Protein AF-A0A2N6NK39-F1 (afdb_monomer)

Mean predicted aligned error: 12.54 Å

pLDDT: mean 71.02, std 13.32, range [35.53, 91.69]

Solvent-accessible surface area (backbone atoms only — not comparable to full-atom values): 13227 Å² total; per-residue (Å²): 130,87,67,54,46,82,90,84,47,70,51,76,47,80,44,77,43,82,45,78,49,59,73,64,85,92,60,60,78,92,74,39,58,67,44,43,50,75,48,71,48,69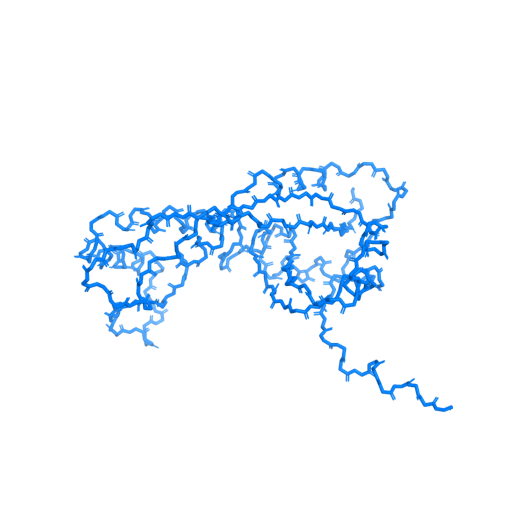,46,81,47,59,66,67,55,47,66,67,47,85,65,48,87,45,76,36,84,46,71,42,70,49,80,47,86,32,34,73,70,52,48,62,58,45,46,81,62,33,39,67,66,58,98,80,75,66,90,51,66,69,58,53,52,49,51,54,51,61,67,70,55,63,63,66,61,51,63,52,12,38,57,44,72,53,87,82,62,97,58,87,79,77,83,64,100,78,61,93,78,71,54,71,67,60,54,50,55,53,50,32,55,52,36,33,72,75,40,78,61,44,31,60,55,38,51,52,25,32,52,51,15,50,78,36,13,51,34,101,62,30,47,19,56,66,36,71,72,44,75,49,78,44,30,46,46,58,52,52,47,55,60,65,74,43,70,47,70,68,76,92,64,81,77,89,64,79,86,71,73,82,71,132

Structure (mmCIF, N/CA/C/O backbone):
data_AF-A0A2N6NK39-F1
#
_entry.id   AF-A0A2N6NK39-F1
#
loop_
_atom_site.group_PDB
_atom_site.id
_atom_site.type_symbol
_atom_site.label_atom_id
_atom_site.label_alt_id
_atom_site.label_comp_id
_atom_site.label_asym_id
_atom_site.label_entity_id
_atom_site.label_seq_id
_atom_site.pdbx_PDB_ins_code
_atom_site.Cartn_x
_atom_site.Cartn_y
_atom_site.Cartn_z
_atom_site.occupancy
_atom_site.B_iso_or_equiv
_atom_site.auth_seq_id
_atom_site.auth_comp_id
_atom_site.auth_asym_id
_atom_site.auth_atom_id
_atom_site.pdbx_PDB_model_num
ATOM 1 N N . MET A 1 1 ? 25.218 7.812 -11.202 1.00 42.62 1 MET A N 1
ATOM 2 C CA . MET A 1 1 ? 24.100 6.864 -11.064 1.00 42.62 1 MET A CA 1
ATOM 3 C C . MET A 1 1 ? 23.047 7.335 -12.030 1.00 42.62 1 MET A C 1
ATOM 5 O O . MET A 1 1 ? 22.623 8.480 -11.912 1.00 42.62 1 MET A O 1
ATOM 9 N N . GLU A 1 2 ? 22.791 6.542 -13.064 1.00 48.41 2 GLU A N 1
ATOM 10 C CA . GLU A 1 2 ? 21.778 6.862 -14.067 1.00 48.41 2 GLU A CA 1
ATOM 11 C C . GLU A 1 2 ? 20.410 6.926 -13.382 1.00 48.41 2 GLU A C 1
ATOM 13 O O . GLU A 1 2 ? 20.104 6.137 -12.491 1.00 48.41 2 GLU A O 1
ATOM 18 N N . ALA A 1 3 ? 19.658 7.976 -13.698 1.00 60.34 3 ALA A N 1
ATOM 19 C CA . ALA A 1 3 ? 18.377 8.262 -13.080 1.00 60.34 3 ALA A CA 1
ATOM 20 C C . ALA A 1 3 ? 17.314 7.363 -13.714 1.00 60.34 3 ALA A C 1
ATOM 22 O O . ALA A 1 3 ? 16.829 7.655 -14.805 1.00 60.34 3 ALA A O 1
ATOM 23 N N . GLY A 1 4 ? 16.940 6.290 -13.026 1.00 73.88 4 GLY A N 1
ATOM 24 C CA . GLY A 1 4 ? 15.899 5.395 -13.506 1.00 73.88 4 GLY A CA 1
ATOM 25 C C . GLY A 1 4 ? 15.047 4.785 -12.404 1.00 73.88 4 GLY A C 1
ATOM 26 O O . GLY A 1 4 ? 15.242 5.051 -11.217 1.00 73.88 4 GLY A O 1
ATOM 27 N N . TYR A 1 5 ? 14.053 3.999 -12.812 1.00 78.69 5 TYR A N 1
ATOM 28 C CA . TYR A 1 5 ? 13.130 3.319 -11.907 1.00 78.69 5 TYR A CA 1
ATOM 29 C C . TYR A 1 5 ? 13.078 1.812 -12.157 1.00 78.69 5 TYR A C 1
ATOM 31 O O . TYR A 1 5 ? 13.342 1.319 -13.255 1.00 78.69 5 TYR A O 1
ATOM 39 N N . HIS A 1 6 ? 12.676 1.086 -11.116 1.00 81.94 6 HIS A N 1
ATOM 40 C CA . HIS A 1 6 ? 12.366 -0.337 -11.171 1.00 81.94 6 HIS A CA 1
ATOM 41 C C . HIS A 1 6 ? 10.884 -0.556 -10.877 1.00 81.94 6 HIS A C 1
ATOM 43 O O . HIS A 1 6 ? 10.315 0.077 -9.987 1.00 81.94 6 HIS A O 1
ATOM 49 N N . SER A 1 7 ? 10.276 -1.495 -11.594 1.00 82.88 7 SER A N 1
ATOM 50 C CA . SER A 1 7 ? 8.952 -2.018 -11.268 1.00 82.88 7 SER A CA 1
ATOM 51 C C . SER A 1 7 ? 9.116 -3.287 -10.440 1.00 82.88 7 SER A C 1
ATOM 53 O O . SER A 1 7 ? 9.793 -4.223 -10.862 1.00 82.88 7 SER A O 1
ATOM 55 N N . ASN A 1 8 ? 8.499 -3.319 -9.262 1.00 85.94 8 ASN A N 1
ATOM 56 C CA . ASN A 1 8 ? 8.478 -4.495 -8.401 1.00 85.94 8 ASN A CA 1
ATOM 57 C C . ASN A 1 8 ? 7.035 -4.963 -8.245 1.00 85.94 8 ASN A C 1
ATOM 59 O O . ASN A 1 8 ? 6.142 -4.149 -8.006 1.00 85.94 8 ASN A O 1
ATOM 63 N N . PHE A 1 9 ? 6.821 -6.269 -8.363 1.00 87.81 9 PHE A N 1
ATOM 64 C CA . PHE A 1 9 ? 5.530 -6.890 -8.126 1.00 87.81 9 PHE A CA 1
ATOM 65 C C . PHE A 1 9 ? 5.601 -7.731 -6.863 1.00 87.81 9 PHE A C 1
ATOM 67 O O . PHE A 1 9 ? 6.598 -8.406 -6.604 1.00 87.81 9 PHE A O 1
ATOM 74 N N . PHE A 1 10 ? 4.531 -7.685 -6.079 1.00 88.94 10 PHE A N 1
ATOM 75 C CA . PHE A 1 10 ? 4.428 -8.432 -4.840 1.00 88.94 10 PHE A CA 1
ATOM 76 C C . PHE A 1 10 ? 3.103 -9.174 -4.814 1.00 88.94 10 PHE A C 1
ATOM 78 O O . PHE A 1 10 ? 2.055 -8.589 -5.098 1.00 88.94 10 PHE A O 1
ATOM 85 N N . LEU A 1 11 ? 3.154 -10.459 -4.478 1.00 89.75 11 LEU A N 1
ATOM 86 C CA . LEU A 1 11 ? 1.965 -11.239 -4.194 1.00 89.75 11 LEU A CA 1
ATOM 87 C C . LEU A 1 11 ? 1.701 -11.190 -2.695 1.00 89.75 11 LEU A C 1
ATOM 89 O O . LEU A 1 11 ? 2.578 -11.485 -1.885 1.00 89.75 11 LEU A O 1
ATOM 93 N N . VAL A 1 12 ? 0.469 -10.834 -2.348 1.00 88.38 12 VAL A N 1
ATOM 94 C CA . VAL A 1 12 ? -0.033 -10.877 -0.980 1.00 88.38 12 VAL A CA 1
ATOM 95 C C . VAL A 1 12 ? -0.971 -12.061 -0.842 1.00 88.38 12 VAL A C 1
ATOM 97 O O . VAL A 1 12 ? -1.947 -12.178 -1.585 1.00 88.38 12 VAL A O 1
ATOM 100 N N . THR A 1 13 ? -0.686 -12.918 0.132 1.00 88.75 13 THR A N 1
ATOM 101 C CA . THR A 1 13 ? -1.556 -14.032 0.505 1.00 88.75 13 THR A CA 1
ATOM 102 C C . THR A 1 13 ? -2.134 -13.768 1.882 1.00 88.75 13 THR A C 1
ATOM 104 O O . THR A 1 13 ? -1.388 -13.646 2.851 1.00 88.75 13 THR A O 1
ATOM 107 N N . PHE A 1 14 ? -3.461 -13.689 1.959 1.00 86.62 14 PHE A N 1
ATOM 108 C CA . PHE A 1 14 ? -4.185 -13.567 3.219 1.00 86.62 14 PHE A CA 1
ATOM 109 C C . PHE A 1 14 ? -4.398 -14.941 3.845 1.00 86.62 14 PHE A C 1
ATOM 111 O O . PHE A 1 14 ? -4.859 -15.876 3.189 1.00 86.62 14 PHE A O 1
ATOM 118 N N . HIS A 1 15 ? -4.127 -15.022 5.138 1.00 87.50 15 HIS A N 1
ATOM 119 C CA . HIS A 1 15 ? -4.402 -16.161 5.993 1.00 87.50 15 HIS A CA 1
ATOM 120 C C . HIS A 1 15 ? -5.518 -15.767 6.952 1.00 87.50 15 HIS A C 1
ATOM 122 O O . HIS A 1 15 ? -5.479 -14.707 7.577 1.00 87.50 15 HIS A O 1
ATOM 128 N N . LEU A 1 16 ? -6.537 -16.615 7.040 1.00 87.88 16 LEU A N 1
ATOM 129 C CA . LEU A 1 16 ? -7.691 -16.394 7.901 1.00 87.88 16 LEU A CA 1
ATOM 130 C C . LEU A 1 16 ? -7.738 -17.514 8.927 1.00 87.88 16 LEU A C 1
ATOM 132 O O . LEU A 1 16 ? -7.991 -18.669 8.583 1.00 87.88 16 LEU A O 1
ATOM 136 N N . GLU A 1 17 ? -7.520 -17.167 10.186 1.00 88.25 17 GLU A N 1
ATOM 137 C CA . GLU A 1 17 ? -7.666 -18.088 11.304 1.00 88.25 17 GLU A CA 1
ATOM 138 C C . GLU A 1 17 ? -8.970 -17.784 12.032 1.00 88.25 17 GLU A C 1
ATOM 140 O O . GLU A 1 17 ? -9.228 -16.641 12.396 1.00 88.25 17 GLU A O 1
ATOM 145 N N . SER A 1 18 ? -9.827 -18.788 12.222 1.00 88.81 18 SER A N 1
ATOM 146 C CA . SER A 1 18 ? -11.084 -18.580 12.948 1.00 88.81 18 SER A CA 1
ATOM 147 C C . SER A 1 18 ? -10.803 -18.308 14.421 1.00 88.81 18 SER A C 1
ATOM 149 O O . SER A 1 18 ? -10.029 -19.027 15.046 1.00 88.81 18 SER A O 1
ATOM 151 N N . THR A 1 19 ? -11.465 -17.303 14.982 1.00 83.56 19 THR A N 1
ATOM 152 C CA . THR A 1 19 ? -11.353 -16.940 16.395 1.00 83.56 19 THR A CA 1
ATOM 153 C C . THR A 1 19 ? -12.722 -16.910 17.056 1.00 83.56 19 THR A C 1
ATOM 155 O O . THR A 1 19 ? -13.746 -16.667 16.414 1.00 83.56 19 THR A O 1
ATOM 158 N N . ASP A 1 20 ? -12.736 -17.086 18.376 1.00 79.69 20 ASP A N 1
ATOM 159 C CA . ASP A 1 20 ? -13.943 -16.918 19.195 1.00 79.69 20 ASP A CA 1
ATOM 160 C C . ASP A 1 20 ? -14.259 -15.434 19.492 1.00 79.69 20 ASP A C 1
ATOM 162 O O . ASP A 1 20 ? -15.162 -15.119 20.274 1.00 79.69 20 ASP A O 1
ATOM 166 N N . ALA A 1 21 ? -13.531 -14.496 18.868 1.00 71.19 21 ALA A N 1
ATOM 167 C CA . ALA A 1 21 ? -13.746 -13.063 19.035 1.00 71.19 21 ALA A CA 1
ATOM 168 C C . ALA A 1 21 ? -15.168 -12.677 18.592 1.00 71.19 21 ALA A C 1
ATOM 170 O O . ALA A 1 21 ? -15.636 -13.078 17.531 1.00 71.19 21 ALA A O 1
ATOM 171 N N . GLY A 1 22 ? -15.898 -11.897 19.395 1.00 66.25 22 GLY A N 1
ATOM 172 C CA . GLY A 1 22 ? -17.274 -11.521 19.043 1.00 66.25 22 GLY A CA 1
ATOM 173 C C . GLY A 1 22 ? -18.301 -12.653 19.206 1.00 66.25 22 GLY A C 1
ATOM 174 O O . GLY A 1 22 ? -19.347 -12.658 18.549 1.00 66.25 22 GLY A O 1
ATOM 175 N N . ALA A 1 23 ? -18.040 -13.635 20.072 1.00 72.00 23 ALA A N 1
ATOM 176 C CA . ALA A 1 23 ? -19.073 -14.524 20.621 1.00 72.00 23 ALA A CA 1
ATOM 177 C C . ALA A 1 23 ? -19.903 -13.861 21.746 1.00 72.00 23 ALA A C 1
ATOM 179 O O . ALA A 1 23 ? -20.896 -14.422 22.207 1.00 72.00 23 ALA A O 1
ATOM 180 N N . GLU A 1 24 ? -19.508 -12.661 22.172 1.00 73.69 24 GLU A N 1
ATOM 181 C CA . GLU A 1 24 ? -20.095 -11.913 23.281 1.00 73.69 24 GLU A CA 1
ATOM 182 C C . GLU A 1 24 ? -21.568 -11.549 23.037 1.00 73.69 24 GLU A C 1
ATOM 184 O O . GLU A 1 24 ? -21.962 -11.014 21.994 1.00 73.69 24 GLU A O 1
ATOM 189 N N . SER A 1 25 ? -22.406 -11.817 24.038 1.00 75.31 25 SER A N 1
ATOM 190 C CA . SER A 1 25 ? -23.801 -11.384 24.058 1.00 75.31 25 SER A CA 1
ATOM 191 C C . SER A 1 25 ? -23.906 -9.899 24.412 1.00 75.31 25 SER A C 1
ATOM 193 O O . SER A 1 25 ? -23.227 -9.441 25.326 1.00 75.31 25 SER A O 1
ATOM 195 N N . GLY A 1 26 ? -24.809 -9.164 23.757 1.00 77.44 26 GLY A N 1
ATOM 196 C CA . GLY A 1 26 ? -25.102 -7.757 24.079 1.00 77.44 26 GLY A CA 1
ATOM 197 C C . GLY A 1 26 ? -24.574 -6.733 23.070 1.00 77.44 26 GLY A C 1
ATOM 198 O O . GLY A 1 26 ? -24.998 -5.583 23.112 1.00 77.44 26 GLY A O 1
ATOM 199 N N . VAL A 1 27 ? -23.734 -7.151 22.117 1.00 74.50 27 VAL A N 1
ATOM 200 C CA . VAL A 1 27 ? -23.280 -6.313 20.993 1.00 74.50 27 VAL A CA 1
ATOM 201 C C . VAL A 1 27 ? -24.038 -6.708 19.714 1.00 74.50 27 VAL A C 1
ATOM 203 O O . VAL A 1 27 ? -24.123 -7.913 19.420 1.00 74.50 27 VAL A O 1
ATOM 206 N N . PRO A 1 28 ? -24.604 -5.746 18.949 1.00 78.50 28 PRO A N 1
ATOM 207 C CA . PRO A 1 28 ? -25.219 -6.015 17.648 1.00 78.50 28 PRO A CA 1
ATOM 208 C C . PRO A 1 28 ? -24.266 -6.765 16.715 1.00 78.50 28 PRO A C 1
ATOM 210 O O . PRO A 1 28 ? -23.074 -6.478 16.700 1.00 78.50 28 PRO A O 1
ATOM 213 N N . GLU A 1 29 ? -24.776 -7.702 15.912 1.00 76.44 29 GLU A N 1
ATOM 214 C CA . GLU A 1 29 ? -23.928 -8.582 15.089 1.00 76.44 29 GLU A CA 1
ATOM 215 C C . GLU A 1 29 ? -22.970 -7.832 14.157 1.00 76.44 29 GLU A C 1
ATOM 217 O O . GLU A 1 29 ? -21.821 -8.234 14.025 1.00 76.44 29 GLU A O 1
ATOM 222 N N . HIS A 1 30 ? -23.403 -6.706 13.587 1.00 75.25 30 HIS A N 1
ATOM 223 C CA . HIS A 1 30 ? -22.590 -5.866 12.700 1.00 75.25 30 HIS A CA 1
ATOM 224 C C . HIS A 1 30 ? -21.496 -5.054 13.418 1.00 75.25 30 HIS A C 1
ATOM 226 O O . HIS A 1 30 ? -20.647 -4.469 12.756 1.00 75.25 30 HIS A O 1
ATOM 232 N N . CYS A 1 31 ? -21.527 -4.990 14.752 1.00 70.69 31 CYS A N 1
ATOM 233 C CA . CYS A 1 31 ? -20.510 -4.336 15.580 1.00 70.69 31 CYS A CA 1
ATOM 234 C C . CYS A 1 31 ? -19.528 -5.335 16.204 1.00 70.69 31 CYS A C 1
ATOM 236 O O . CYS A 1 31 ? -18.594 -4.921 16.888 1.00 70.69 31 CYS A O 1
ATOM 238 N N . ARG A 1 32 ? -19.752 -6.644 16.036 1.00 73.62 32 ARG A N 1
ATOM 239 C CA . ARG A 1 32 ? -18.846 -7.669 16.561 1.00 73.62 32 ARG A CA 1
ATOM 240 C C . ARG A 1 32 ? -17.567 -7.687 15.720 1.00 73.62 32 ARG A C 1
ATOM 242 O O . ARG A 1 32 ? -17.650 -7.481 14.508 1.00 73.62 32 ARG A O 1
ATOM 249 N N . PRO A 1 33 ? -16.396 -7.937 16.329 1.00 74.25 33 PRO A N 1
ATOM 250 C CA . PRO A 1 33 ? -15.162 -8.087 15.572 1.00 74.25 33 PRO A CA 1
ATOM 251 C C . PRO A 1 33 ? -15.289 -9.233 14.565 1.00 74.25 33 PRO A C 1
ATOM 253 O O . PRO A 1 33 ? -16.109 -10.145 14.725 1.00 74.25 33 PRO A O 1
ATOM 256 N N . LEU A 1 34 ? -14.446 -9.197 13.535 1.00 73.94 34 LEU A N 1
ATOM 257 C CA . LEU A 1 34 ? -14.275 -10.333 12.641 1.00 73.94 34 LEU A CA 1
ATOM 258 C C . LEU A 1 34 ? -13.926 -11.557 13.501 1.00 73.94 34 LEU A C 1
ATOM 260 O O . LEU A 1 34 ? -12.932 -11.550 14.223 1.00 73.94 34 LEU A O 1
ATOM 264 N N . ARG A 1 35 ? -14.723 -12.628 13.396 1.00 83.19 35 ARG A N 1
ATOM 265 C CA . ARG A 1 35 ? -14.443 -13.968 13.970 1.00 83.19 35 ARG A CA 1
ATOM 266 C C . ARG A 1 35 ? -13.264 -14.660 13.283 1.00 83.19 35 ARG A C 1
ATOM 268 O O . ARG A 1 35 ? -13.192 -15.882 13.193 1.00 83.19 35 ARG A O 1
ATOM 275 N N . GLN A 1 36 ? -12.406 -13.860 12.675 1.00 81.88 36 GLN A N 1
ATOM 276 C CA . GLN A 1 36 ? -11.269 -14.264 11.897 1.00 81.88 36 GLN A CA 1
ATOM 277 C C . GLN A 1 36 ? -10.136 -13.325 12.268 1.00 81.88 36 GLN A C 1
ATOM 279 O O . GLN A 1 36 ? -10.247 -12.109 12.111 1.00 81.88 36 GLN A O 1
ATOM 284 N N . GLN A 1 37 ? -9.054 -13.899 12.764 1.00 82.56 37 GLN A N 1
ATOM 285 C CA . GLN A 1 37 ? -7.775 -13.232 12.777 1.00 82.56 37 GLN A CA 1
ATOM 286 C C . GLN A 1 37 ? -7.237 -13.271 11.352 1.00 82.56 37 GLN A C 1
ATOM 288 O O . GLN A 1 37 ? -7.067 -14.339 10.760 1.00 82.56 37 GLN A O 1
ATOM 293 N N . VAL A 1 38 ? -7.024 -12.086 10.794 1.00 82.31 38 VAL A N 1
ATOM 294 C CA . VAL A 1 38 ? -6.408 -11.920 9.483 1.00 82.31 38 VAL A CA 1
ATOM 295 C C . VAL A 1 38 ? -4.912 -11.762 9.705 1.00 82.31 38 VAL A C 1
ATOM 297 O O . VAL A 1 38 ? -4.487 -10.955 10.527 1.00 82.31 38 VAL A O 1
ATOM 300 N N . SER A 1 39 ? -4.115 -12.539 8.989 1.00 84.75 39 SER A N 1
ATOM 301 C CA . SER A 1 39 ? -2.693 -12.271 8.802 1.00 84.75 39 SER A CA 1
ATOM 302 C C . SER A 1 39 ? -2.366 -12.397 7.324 1.00 84.75 39 SER A C 1
ATOM 304 O O . SER A 1 39 ? -3.196 -12.833 6.525 1.00 84.75 39 SER A O 1
ATOM 306 N N . TRP A 1 40 ? -1.179 -11.973 6.918 1.00 86.12 40 TRP A N 1
ATOM 307 C CA . TRP A 1 40 ? -0.799 -12.051 5.521 1.00 86.12 40 TRP A CA 1
ATOM 308 C C . TRP A 1 40 ? 0.698 -12.186 5.351 1.00 86.12 40 TRP A C 1
ATOM 310 O O . TRP A 1 40 ? 1.492 -11.761 6.186 1.00 86.12 40 TRP A O 1
ATOM 320 N N . THR A 1 41 ? 1.065 -12.818 4.248 1.00 89.12 41 THR A N 1
ATOM 321 C CA . THR A 1 41 ? 2.447 -12.955 3.807 1.00 89.12 41 THR A CA 1
ATOM 322 C C . THR A 1 41 ? 2.610 -12.245 2.482 1.00 89.12 41 THR A C 1
ATOM 324 O O . THR A 1 41 ? 1.699 -12.242 1.650 1.00 89.12 41 THR A O 1
ATOM 327 N N . MET A 1 42 ? 3.787 -11.670 2.282 1.00 89.56 42 MET A N 1
ATOM 328 C CA . MET A 1 42 ? 4.137 -10.972 1.061 1.00 89.56 42 MET A CA 1
ATOM 329 C C . MET A 1 42 ? 5.418 -11.559 0.490 1.00 89.56 42 MET A C 1
ATOM 331 O O . MET A 1 42 ? 6.393 -11.761 1.211 1.00 89.56 42 MET A O 1
ATOM 335 N N . GLU A 1 43 ? 5.424 -11.792 -0.813 1.00 91.69 43 GLU A N 1
ATOM 336 C CA . GLU A 1 43 ? 6.615 -12.198 -1.544 1.00 91.69 43 GLU A CA 1
ATOM 337 C C . GLU A 1 43 ? 6.763 -11.368 -2.810 1.00 91.69 43 GLU A C 1
ATOM 339 O O . GLU A 1 43 ? 5.778 -10.935 -3.411 1.00 91.69 43 GLU A O 1
ATOM 344 N N . ARG A 1 44 ? 8.010 -11.126 -3.216 1.00 91.56 44 ARG A N 1
ATOM 345 C CA . ARG A 1 44 ? 8.288 -10.501 -4.505 1.00 91.56 44 ARG A CA 1
ATOM 346 C C . ARG A 1 44 ? 8.108 -11.552 -5.593 1.00 91.56 44 ARG A C 1
ATOM 348 O O . ARG A 1 44 ? 8.745 -12.598 -5.538 1.00 91.56 44 ARG A O 1
ATOM 355 N N . VAL A 1 45 ? 7.292 -11.233 -6.587 1.00 90.06 45 VAL A N 1
ATOM 356 C CA . VAL A 1 45 ? 7.113 -12.043 -7.795 1.00 90.06 45 VAL A CA 1
ATOM 357 C C . VAL A 1 45 ? 7.688 -11.299 -8.990 1.00 90.06 45 VAL A C 1
ATOM 359 O O . VAL A 1 45 ? 7.765 -10.066 -8.999 1.00 90.06 45 VAL A O 1
ATOM 362 N N . ASP A 1 46 ? 8.120 -12.045 -9.995 1.00 84.56 46 ASP A N 1
ATOM 363 C CA . ASP A 1 46 ? 8.555 -11.465 -11.255 1.00 84.56 46 ASP A CA 1
ATOM 364 C C . ASP A 1 46 ? 7.395 -11.356 -12.256 1.00 84.56 46 ASP A C 1
ATOM 366 O O . ASP A 1 46 ? 6.248 -11.759 -12.022 1.00 84.56 46 ASP A O 1
ATOM 370 N N . GLN A 1 47 ? 7.701 -10.719 -13.378 1.00 79.62 47 GLN A N 1
ATOM 371 C CA . GLN A 1 47 ? 6.758 -10.531 -14.467 1.00 79.62 47 GLN A CA 1
ATOM 372 C C . GLN A 1 47 ? 6.335 -11.859 -15.101 1.00 79.62 47 GLN A C 1
ATOM 3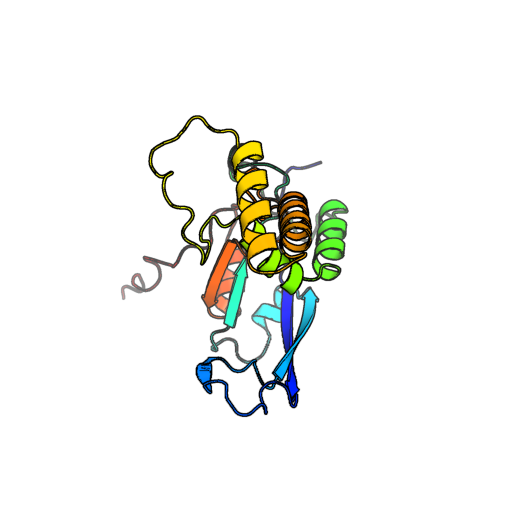74 O O . GLN A 1 47 ? 5.163 -12.015 -15.454 1.00 79.62 47 GLN A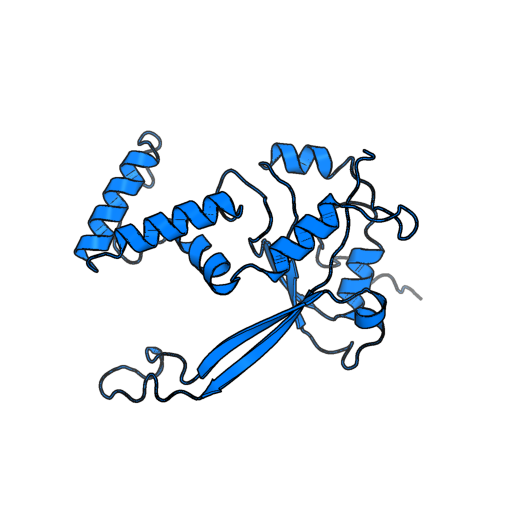 O 1
ATOM 379 N 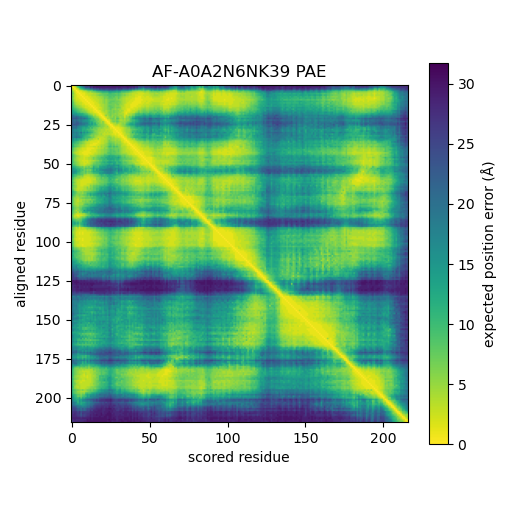N . ASP A 1 48 ? 7.267 -12.793 -15.269 1.00 82.94 48 ASP A N 1
ATOM 380 C CA . ASP A 1 48 ? 7.001 -14.068 -15.929 1.00 82.94 48 ASP A CA 1
ATOM 381 C C . ASP A 1 48 ? 6.001 -14.886 -15.117 1.00 82.94 48 ASP A C 1
ATOM 383 O O . ASP A 1 48 ? 5.051 -15.444 -15.673 1.00 82.94 48 ASP A O 1
ATOM 387 N N . TRP A 1 49 ? 6.127 -14.860 -13.793 1.00 85.69 49 TRP A N 1
ATOM 388 C CA . TRP A 1 49 ? 5.143 -15.406 -12.875 1.00 85.69 49 TRP A CA 1
ATOM 389 C C . TRP A 1 49 ? 3.774 -14.747 -13.074 1.00 85.69 49 TRP A C 1
ATOM 391 O O . TRP A 1 49 ? 2.781 -15.435 -13.308 1.00 85.69 49 TRP A O 1
ATOM 401 N N . LEU A 1 50 ? 3.702 -13.409 -13.092 1.00 80.75 50 LEU A N 1
ATOM 402 C CA . LEU A 1 50 ? 2.433 -12.699 -13.293 1.00 80.75 50 LEU A CA 1
ATOM 403 C C . LEU A 1 50 ? 1.744 -13.028 -14.618 1.00 80.75 50 LEU A C 1
ATOM 405 O O . LEU A 1 50 ? 0.518 -12.959 -14.668 1.00 80.75 50 LEU A O 1
ATOM 409 N N . LEU A 1 51 ? 2.492 -13.354 -15.672 1.00 82.50 51 LEU A N 1
ATOM 410 C CA . LEU A 1 51 ? 1.948 -13.700 -16.988 1.00 82.50 51 LEU A CA 1
ATOM 411 C C . LEU A 1 51 ? 1.585 -15.186 -17.121 1.00 82.50 51 LEU A C 1
ATOM 413 O O . LEU A 1 51 ? 0.693 -15.519 -17.904 1.00 82.50 51 LEU A O 1
ATOM 417 N N . SER A 1 52 ? 2.263 -16.065 -16.381 1.00 81.31 52 SER A N 1
ATOM 418 C CA . SER A 1 52 ? 2.121 -17.525 -16.492 1.00 81.31 52 SER A CA 1
ATOM 419 C C . SER A 1 52 ? 1.201 -18.151 -15.442 1.00 81.31 52 SER A C 1
ATOM 421 O O . SER A 1 52 ? 0.721 -19.264 -15.646 1.00 81.31 52 SER A O 1
ATOM 423 N N . GLU A 1 53 ? 0.911 -17.437 -14.354 1.00 79.81 53 GLU A N 1
ATOM 424 C CA . GLU A 1 53 ? 0.124 -17.955 -13.238 1.00 79.81 53 GLU A CA 1
ATOM 425 C C . GLU A 1 53 ? -1.329 -18.275 -13.624 1.00 79.81 53 GLU A C 1
ATOM 427 O O . GLU A 1 53 ? -1.941 -17.596 -14.454 1.00 79.81 53 GLU A O 1
ATOM 432 N N . GLU A 1 54 ? -1.933 -19.276 -12.982 1.00 77.31 54 GLU A N 1
ATOM 433 C CA . GLU A 1 54 ? -3.334 -19.618 -13.215 1.00 77.31 54 GLU A CA 1
ATOM 434 C C . GLU A 1 54 ? -4.302 -18.492 -12.793 1.00 77.31 54 GLU A C 1
ATOM 436 O O . GLU A 1 54 ? -4.028 -17.628 -11.953 1.00 77.31 54 GLU A O 1
ATOM 441 N N . GLY A 1 55 ? -5.497 -18.490 -13.394 1.00 73.62 55 GLY A N 1
ATOM 442 C CA . GLY A 1 55 ? -6.541 -17.532 -13.028 1.00 73.62 55 GLY A CA 1
ATOM 443 C C . GLY A 1 55 ? -6.327 -16.113 -13.564 1.00 73.62 55 GLY A C 1
ATOM 444 O O . GLY A 1 55 ? -6.939 -15.187 -13.039 1.00 73.62 55 GLY A O 1
ATOM 445 N N . GLN A 1 56 ? -5.550 -15.938 -14.641 1.00 72.44 56 GLN A N 1
ATOM 446 C CA . GLN A 1 56 ? -5.333 -14.653 -15.334 1.00 72.44 56 GLN A CA 1
ATOM 447 C C . GLN A 1 56 ? -6.611 -13.862 -15.652 1.00 72.44 56 GLN A C 1
ATOM 449 O O . GLN A 1 56 ? -6.555 -12.651 -15.802 1.00 72.44 56 GLN A O 1
ATOM 454 N N . GLY A 1 57 ? -7.766 -14.522 -15.782 1.00 72.56 57 GLY A N 1
ATOM 455 C CA . GLY A 1 57 ? -9.052 -13.867 -16.048 1.00 72.56 57 GLY A CA 1
ATOM 456 C C . GLY A 1 57 ? -9.828 -13.425 -14.803 1.00 72.56 57 GLY A C 1
ATOM 457 O O . GLY A 1 57 ? -10.926 -12.892 -14.946 1.00 72.56 57 GLY A O 1
ATOM 458 N N . ARG A 1 58 ? -9.323 -13.682 -13.590 1.00 82.88 58 ARG A N 1
ATOM 459 C CA . ARG A 1 58 ? -10.009 -13.336 -12.337 1.00 82.88 58 ARG A CA 1
ATOM 460 C C . ARG A 1 58 ? -9.585 -11.946 -11.850 1.00 82.88 58 ARG A C 1
ATOM 462 O O . ARG A 1 58 ? -8.420 -11.587 -12.017 1.00 82.88 58 ARG A O 1
ATOM 469 N N . PRO A 1 59 ? -10.505 -11.169 -11.254 1.00 83.38 59 PRO A N 1
ATOM 470 C CA . PRO A 1 59 ? -10.155 -9.891 -10.657 1.00 83.38 59 PRO A CA 1
ATOM 471 C C . PRO A 1 59 ? -9.347 -10.106 -9.373 1.00 83.38 59 PRO A C 1
ATOM 473 O O . PRO A 1 59 ? -9.705 -10.935 -8.536 1.00 83.38 59 PRO A O 1
ATOM 476 N N . TYR A 1 60 ? -8.286 -9.323 -9.220 1.00 86.12 60 TYR A N 1
ATOM 477 C CA . TYR A 1 60 ? -7.480 -9.204 -8.012 1.00 86.12 60 TYR A CA 1
ATOM 478 C C . TYR A 1 60 ? -7.588 -7.782 -7.480 1.00 86.12 60 TYR A C 1
ATOM 480 O O . TYR A 1 60 ? -7.705 -6.836 -8.258 1.00 86.12 60 TYR A O 1
ATOM 488 N N . VAL A 1 61 ? -7.529 -7.633 -6.157 1.00 85.44 61 VAL A N 1
ATOM 489 C CA . VAL A 1 61 ? -7.311 -6.326 -5.537 1.00 85.44 61 VAL A CA 1
ATOM 490 C C . VAL A 1 61 ? -5.849 -5.959 -5.759 1.00 85.44 61 VAL A C 1
ATOM 492 O O . VAL A 1 61 ? -4.954 -6.673 -5.315 1.00 85.44 61 VAL A O 1
ATOM 495 N N . ILE A 1 62 ? -5.617 -4.868 -6.478 1.00 82.88 62 ILE A N 1
ATOM 496 C CA . ILE A 1 62 ? -4.294 -4.344 -6.789 1.00 82.88 62 ILE A CA 1
ATOM 497 C C . ILE A 1 62 ? -4.087 -3.073 -5.976 1.00 82.88 62 ILE A C 1
ATOM 499 O O . ILE A 1 62 ? -4.881 -2.140 -6.086 1.00 82.88 62 ILE A O 1
ATOM 503 N N . ALA A 1 63 ? -3.008 -3.042 -5.196 1.00 81.50 63 ALA A N 1
ATOM 504 C CA . ALA A 1 63 ? -2.521 -1.852 -4.513 1.00 81.50 63 ALA A CA 1
ATOM 505 C C . ALA A 1 63 ? -1.227 -1.368 -5.183 1.00 81.50 63 ALA A C 1
ATOM 507 O O . ALA A 1 63 ? -0.332 -2.170 -5.451 1.00 81.50 63 ALA A O 1
ATOM 508 N N . THR A 1 64 ? -1.120 -0.068 -5.462 1.00 79.62 64 THR A N 1
ATOM 509 C CA . THR A 1 64 ? 0.061 0.528 -6.117 1.00 79.62 64 THR A CA 1
ATOM 510 C C . THR A 1 64 ? 0.647 1.678 -5.302 1.00 79.62 64 THR A C 1
ATOM 512 O O . THR A 1 64 ? -0.099 2.396 -4.633 1.00 79.62 64 THR A O 1
ATOM 515 N N . GLY A 1 65 ? 1.955 1.916 -5.434 1.00 77.12 65 GLY A N 1
ATOM 516 C CA . GLY A 1 65 ? 2.645 3.087 -4.881 1.00 77.12 65 GLY A CA 1
ATOM 517 C C . GLY A 1 65 ? 3.952 3.412 -5.623 1.00 77.12 65 GLY A C 1
ATOM 518 O O . GLY A 1 65 ? 4.255 2.783 -6.639 1.00 77.12 65 GLY A O 1
ATOM 519 N N . ASN A 1 66 ? 4.754 4.349 -5.094 1.00 75.00 66 ASN A N 1
ATOM 520 C CA . ASN A 1 66 ? 6.119 4.633 -5.565 1.00 75.00 66 ASN A CA 1
ATOM 521 C C . ASN A 1 66 ? 7.153 4.843 -4.431 1.00 75.00 66 ASN A C 1
ATOM 523 O O . ASN A 1 66 ? 6.802 5.258 -3.336 1.00 75.00 66 ASN A O 1
ATOM 527 N N . SER A 1 67 ? 8.448 4.635 -4.691 1.00 73.88 67 SER A N 1
ATOM 528 C CA . SER A 1 67 ? 9.539 4.759 -3.702 1.00 73.88 67 SER A CA 1
ATOM 529 C C . SER A 1 67 ? 10.138 6.168 -3.544 1.00 73.88 67 SER A C 1
ATOM 531 O O . SER A 1 67 ? 11.235 6.307 -2.996 1.00 73.88 67 SER A O 1
ATOM 533 N N . ILE A 1 68 ? 9.451 7.222 -3.998 1.00 73.75 68 ILE A N 1
ATOM 534 C CA . ILE A 1 68 ? 10.030 8.569 -4.082 1.00 73.75 68 ILE A CA 1
ATOM 535 C C . ILE A 1 68 ? 10.194 9.166 -2.691 1.00 73.75 68 ILE A C 1
ATOM 537 O O . ILE A 1 68 ? 9.241 9.389 -1.954 1.00 73.75 68 ILE A O 1
ATOM 541 N N . ASN A 1 69 ? 11.439 9.463 -2.333 1.00 71.50 69 ASN A N 1
ATOM 542 C CA . ASN A 1 69 ? 11.765 10.099 -1.068 1.00 71.50 69 ASN A CA 1
ATOM 543 C C . ASN A 1 69 ? 11.664 11.625 -1.201 1.00 71.50 69 ASN A C 1
ATOM 545 O O . ASN A 1 69 ? 12.674 12.289 -1.433 1.00 71.50 69 ASN A O 1
ATOM 549 N N . GLY A 1 70 ? 10.450 12.162 -1.100 1.00 69.25 70 GLY A N 1
ATOM 550 C CA . GLY A 1 70 ? 10.204 13.597 -1.228 1.00 69.25 70 GLY A CA 1
ATOM 551 C C . GLY A 1 70 ? 8.732 13.941 -1.418 1.00 69.25 70 GLY A C 1
ATOM 552 O O . GLY A 1 70 ? 7.881 13.056 -1.426 1.00 69.25 70 GLY A O 1
ATOM 553 N N . GLY A 1 71 ? 8.429 15.226 -1.560 1.00 72.25 71 GLY A N 1
ATOM 554 C CA . GLY A 1 71 ? 7.070 15.721 -1.766 1.00 72.25 71 GLY A CA 1
ATOM 555 C C . GLY A 1 71 ? 6.642 15.706 -3.235 1.00 72.25 71 GLY A C 1
ATOM 556 O O . GLY A 1 71 ? 7.330 15.188 -4.115 1.00 72.25 71 GLY A O 1
ATOM 557 N N . TYR A 1 72 ? 5.503 16.337 -3.523 1.00 70.31 72 TYR A N 1
ATOM 558 C CA . TYR A 1 72 ? 4.963 16.460 -4.883 1.00 70.31 72 TYR A CA 1
ATOM 559 C C . TYR A 1 72 ? 5.968 17.036 -5.894 1.00 70.31 72 TYR A C 1
ATOM 561 O O . TYR A 1 72 ? 6.063 16.548 -7.017 1.00 70.31 72 TYR A O 1
ATOM 569 N N . GLU A 1 73 ? 6.758 18.036 -5.500 1.00 73.75 73 GLU A N 1
ATOM 570 C CA . GLU A 1 73 ? 7.775 18.635 -6.373 1.00 73.75 73 GLU A CA 1
ATOM 571 C C . GLU A 1 73 ? 8.881 17.640 -6.749 1.00 73.75 73 GLU A C 1
ATOM 573 O O . GLU A 1 73 ? 9.341 17.615 -7.893 1.00 73.75 73 GLU A O 1
ATOM 578 N N . ASP A 1 74 ? 9.275 16.779 -5.808 1.00 74.50 74 ASP A N 1
ATOM 579 C CA . ASP A 1 74 ? 10.258 15.727 -6.048 1.00 74.50 74 ASP A CA 1
ATOM 580 C C . ASP A 1 74 ? 9.710 14.668 -6.997 1.00 74.50 74 ASP A C 1
ATOM 582 O O . ASP A 1 74 ? 10.410 14.259 -7.925 1.00 74.50 74 ASP A O 1
ATOM 586 N N . TYR A 1 75 ? 8.438 14.300 -6.823 1.00 72.69 75 TYR A N 1
ATOM 587 C CA . TYR A 1 75 ? 7.729 13.418 -7.742 1.00 72.69 75 TYR A CA 1
ATOM 588 C C . TYR A 1 75 ? 7.658 13.992 -9.152 1.00 72.69 75 TYR A C 1
ATOM 590 O O . TYR A 1 75 ? 8.054 13.318 -10.096 1.00 72.69 75 TYR A O 1
ATOM 598 N N . MET A 1 76 ? 7.230 15.245 -9.314 1.00 74.19 76 MET A N 1
ATOM 599 C CA . MET A 1 76 ? 7.120 15.863 -10.639 1.00 74.19 76 MET A CA 1
ATOM 600 C C . MET A 1 76 ? 8.476 15.959 -11.347 1.00 74.19 76 MET A C 1
ATOM 602 O O . MET A 1 76 ? 8.550 15.812 -12.567 1.00 74.19 76 MET A O 1
ATOM 606 N N . ARG A 1 77 ? 9.564 16.154 -10.593 1.00 74.00 77 ARG A N 1
ATOM 607 C CA . ARG A 1 77 ? 10.924 16.190 -11.139 1.00 74.00 77 ARG A CA 1
ATOM 608 C C . ARG A 1 77 ? 11.356 14.841 -11.715 1.00 74.00 77 ARG A C 1
ATOM 610 O O . ARG A 1 77 ? 11.882 14.801 -12.826 1.00 74.00 77 ARG A O 1
ATOM 617 N N . VAL A 1 78 ? 11.148 13.751 -10.976 1.00 71.50 78 VAL A N 1
ATOM 618 C CA . VAL A 1 78 ? 11.550 12.402 -11.420 1.00 71.50 78 VAL A CA 1
ATOM 619 C C . VAL A 1 78 ? 10.567 11.810 -12.429 1.00 71.50 78 VAL A C 1
ATOM 621 O O . VAL A 1 78 ? 10.977 11.107 -13.348 1.00 71.50 78 VAL A O 1
ATOM 624 N N . ALA A 1 79 ? 9.280 12.158 -12.342 1.00 66.81 79 ALA A N 1
ATOM 625 C CA . ALA A 1 79 ? 8.244 11.532 -13.153 1.00 66.81 79 ALA A CA 1
ATOM 626 C C . ALA A 1 79 ? 8.442 11.720 -14.668 1.00 66.81 79 ALA A C 1
ATOM 628 O O . ALA A 1 79 ? 8.063 10.861 -15.467 1.00 66.81 79 ALA A O 1
ATOM 629 N N . HIS A 1 80 ? 9.060 12.837 -15.053 1.00 64.44 80 HIS A N 1
ATOM 630 C CA . HIS A 1 80 ? 9.316 13.212 -16.443 1.00 64.44 80 HIS A CA 1
ATOM 631 C C . HIS A 1 80 ? 10.741 12.925 -16.924 1.00 64.44 80 HIS A C 1
ATOM 633 O O . HIS A 1 80 ? 11.037 13.177 -18.089 1.00 64.44 80 HIS A O 1
ATOM 639 N N . THR A 1 81 ? 11.627 12.455 -16.043 1.00 66.00 81 THR A N 1
ATOM 640 C CA . THR A 1 81 ? 13.062 12.319 -16.344 1.00 66.00 81 THR A CA 1
ATOM 641 C C . THR A 1 81 ? 13.620 10.929 -16.066 1.00 66.00 81 THR A C 1
ATOM 643 O O . THR A 1 81 ? 14.713 10.626 -16.532 1.00 66.00 81 THR A O 1
ATOM 646 N N . SER A 1 82 ? 12.893 10.084 -15.331 1.00 70.75 82 SER A N 1
ATOM 647 C CA . SER A 1 82 ? 13.313 8.718 -15.032 1.00 70.75 82 SER A CA 1
ATOM 648 C C . SER A 1 82 ? 12.887 7.747 -16.126 1.00 70.75 82 SER A C 1
ATOM 650 O O . SER A 1 82 ? 11.701 7.639 -16.443 1.00 70.75 82 SER A O 1
ATOM 652 N N . GLU A 1 83 ? 13.852 6.988 -16.635 1.00 73.25 83 GLU A N 1
ATOM 653 C CA . GLU A 1 83 ? 13.615 5.857 -17.534 1.00 73.25 83 GLU A CA 1
ATOM 654 C C . GLU A 1 83 ? 13.640 4.537 -16.754 1.00 73.25 83 GLU A C 1
ATOM 656 O O . GLU A 1 83 ? 14.205 4.438 -15.664 1.00 73.25 83 GLU A O 1
ATOM 661 N N . ARG A 1 84 ? 12.990 3.500 -17.280 1.00 75.88 84 ARG A N 1
ATOM 662 C CA . ARG A 1 84 ? 13.014 2.176 -16.652 1.00 75.88 84 ARG A CA 1
ATOM 663 C C . ARG A 1 84 ? 14.406 1.556 -16.806 1.00 75.88 84 ARG A C 1
ATOM 665 O O . ARG A 1 84 ? 14.916 1.499 -17.920 1.00 75.88 84 ARG A O 1
ATOM 672 N N . HIS A 1 85 ? 14.974 1.020 -15.725 1.00 76.94 85 HIS A N 1
ATOM 673 C CA . HIS A 1 85 ? 16.181 0.192 -15.826 1.00 76.94 85 HIS A CA 1
ATOM 674 C C . HIS A 1 85 ? 15.879 -1.136 -16.533 1.00 76.94 85 HIS A C 1
ATOM 676 O O . HIS A 1 85 ? 14.865 -1.791 -16.261 1.00 76.94 85 HIS A O 1
ATOM 682 N N . ASN A 1 86 ? 16.775 -1.547 -17.427 1.00 66.50 86 ASN A N 1
ATOM 683 C CA . ASN A 1 86 ? 16.691 -2.818 -18.130 1.00 66.50 86 ASN A CA 1
ATOM 684 C C . ASN A 1 86 ? 17.261 -3.950 -17.266 1.00 66.50 86 ASN A C 1
ATOM 686 O O . ASN A 1 86 ? 18.151 -3.753 -16.442 1.00 66.50 86 ASN A O 1
ATOM 690 N N . GLU A 1 87 ? 16.797 -5.179 -17.502 1.00 58.34 87 GLU A N 1
ATOM 691 C CA . GLU A 1 87 ? 17.257 -6.386 -16.787 1.00 58.34 87 GLU A CA 1
ATOM 692 C C . GLU A 1 87 ? 18.758 -6.697 -16.993 1.00 58.34 87 GLU A C 1
ATOM 694 O O . GLU A 1 87 ? 19.307 -7.575 -16.331 1.00 58.34 87 GLU A O 1
ATOM 699 N N . GLY A 1 88 ? 19.441 -5.956 -17.875 1.00 56.38 88 GLY A N 1
ATOM 700 C CA . GLY A 1 88 ? 20.882 -6.040 -18.122 1.00 56.38 88 GLY A CA 1
ATOM 701 C C . GLY A 1 88 ? 21.748 -5.055 -17.328 1.00 56.38 88 GLY A C 1
ATOM 702 O O . GLY A 1 88 ? 22.971 -5.169 -17.390 1.00 56.38 88 GLY A O 1
ATOM 703 N N . ASP A 1 89 ? 21.156 -4.127 -16.568 1.00 60.84 89 ASP A N 1
ATOM 704 C CA . ASP A 1 89 ? 21.882 -2.999 -15.953 1.00 60.84 89 ASP A CA 1
ATOM 705 C C . ASP A 1 89 ? 22.598 -3.365 -14.630 1.00 60.84 89 ASP A C 1
ATOM 707 O O . ASP A 1 89 ? 23.175 -2.515 -13.951 1.00 60.84 89 ASP A O 1
ATOM 711 N N . GLY A 1 90 ? 22.624 -4.655 -14.271 1.00 62.91 90 GLY A N 1
ATOM 712 C CA . GLY A 1 90 ? 23.253 -5.166 -13.050 1.00 62.91 90 GLY A CA 1
ATOM 713 C C . GLY A 1 90 ? 22.400 -4.986 -11.787 1.00 62.91 90 GLY A C 1
ATOM 714 O O . GLY A 1 90 ? 21.258 -4.534 -11.828 1.00 62.91 90 GLY A O 1
ATOM 715 N N . SER A 1 91 ? 22.941 -5.395 -10.633 1.00 70.56 91 SER A N 1
ATOM 716 C CA . SER A 1 91 ? 22.259 -5.258 -9.338 1.00 70.56 91 SER A CA 1
ATOM 717 C C . SER A 1 91 ? 22.140 -3.785 -8.938 1.00 70.56 91 SER A C 1
ATOM 719 O O . SER A 1 91 ? 23.155 -3.103 -8.771 1.00 70.56 91 SER A O 1
ATOM 721 N N . CYS A 1 92 ? 20.916 -3.309 -8.723 1.00 83.56 92 CYS A N 1
ATOM 722 C CA . CYS A 1 92 ? 20.646 -1.974 -8.204 1.00 83.56 92 CYS A CA 1
ATOM 723 C C . CYS A 1 92 ? 20.482 -2.038 -6.681 1.00 83.56 92 CYS A C 1
ATOM 725 O O . CYS A 1 92 ? 19.425 -2.419 -6.177 1.00 83.56 92 CYS A O 1
ATOM 727 N N . ALA A 1 93 ? 21.523 -1.634 -5.949 1.00 84.56 93 ALA A N 1
ATOM 728 C CA . ALA A 1 93 ? 21.535 -1.675 -4.484 1.00 84.56 93 ALA A CA 1
ATOM 729 C C . ALA A 1 93 ? 20.375 -0.883 -3.849 1.00 84.56 93 ALA A C 1
ATOM 731 O O . ALA A 1 93 ? 19.834 -1.298 -2.824 1.00 84.56 93 ALA A O 1
ATOM 732 N N . ASP A 1 94 ? 19.959 0.223 -4.473 1.00 81.75 94 ASP A N 1
ATOM 733 C CA . ASP A 1 94 ? 18.826 1.025 -4.007 1.00 81.75 94 ASP A CA 1
ATOM 734 C C . ASP A 1 94 ? 17.503 0.264 -4.143 1.00 81.75 94 ASP A C 1
ATOM 736 O O . ASP A 1 94 ? 16.685 0.270 -3.220 1.00 81.75 94 ASP A O 1
ATOM 740 N N . ASN A 1 95 ? 17.307 -0.445 -5.260 1.00 85.12 95 ASN A N 1
ATOM 741 C CA . ASN A 1 95 ? 16.137 -1.295 -5.454 1.00 85.12 95 ASN A CA 1
ATOM 742 C C . ASN A 1 95 ? 16.133 -2.476 -4.478 1.00 85.12 95 ASN A C 1
ATOM 744 O O . ASN A 1 95 ? 15.100 -2.771 -3.883 1.00 85.12 95 ASN A O 1
ATOM 748 N N . ASP A 1 96 ? 17.277 -3.126 -4.278 1.00 87.50 96 ASP A N 1
ATOM 749 C CA . ASP A 1 96 ? 17.385 -4.270 -3.369 1.00 87.50 96 ASP A CA 1
ATOM 750 C C . ASP A 1 96 ? 17.114 -3.854 -1.918 1.00 87.50 96 ASP A C 1
ATOM 752 O O . ASP A 1 96 ? 16.349 -4.509 -1.208 1.00 87.50 96 ASP A O 1
ATOM 756 N N . SER A 1 97 ? 17.660 -2.710 -1.497 1.00 85.75 97 SER A N 1
ATOM 757 C CA . SER A 1 97 ? 17.369 -2.094 -0.199 1.00 85.75 97 SER A CA 1
ATOM 758 C C . SER A 1 97 ? 15.887 -1.740 -0.059 1.00 85.75 97 SER A C 1
ATOM 760 O O . SER A 1 97 ? 15.271 -2.009 0.975 1.00 85.75 97 SER A O 1
ATOM 762 N N . HIS A 1 98 ? 15.282 -1.182 -1.109 1.00 83.19 98 HIS A N 1
ATOM 763 C CA . HIS A 1 98 ? 13.862 -0.862 -1.125 1.00 83.19 98 HIS A CA 1
ATOM 764 C C . HIS A 1 98 ? 12.983 -2.113 -0.978 1.00 83.19 98 HIS A C 1
ATOM 766 O O . HIS A 1 98 ? 12.106 -2.132 -0.118 1.00 83.19 98 HIS A O 1
ATOM 772 N N . VAL A 1 99 ? 13.247 -3.169 -1.752 1.00 87.31 99 VAL A N 1
ATOM 773 C CA . VAL A 1 99 ? 12.527 -4.451 -1.682 1.00 87.31 99 VAL A CA 1
ATOM 774 C C . VAL A 1 99 ? 12.679 -5.091 -0.303 1.00 87.31 99 VAL A C 1
ATOM 776 O O . VAL A 1 99 ? 11.685 -5.517 0.281 1.00 87.31 99 VAL A O 1
ATOM 779 N N . ALA A 1 100 ? 13.898 -5.125 0.245 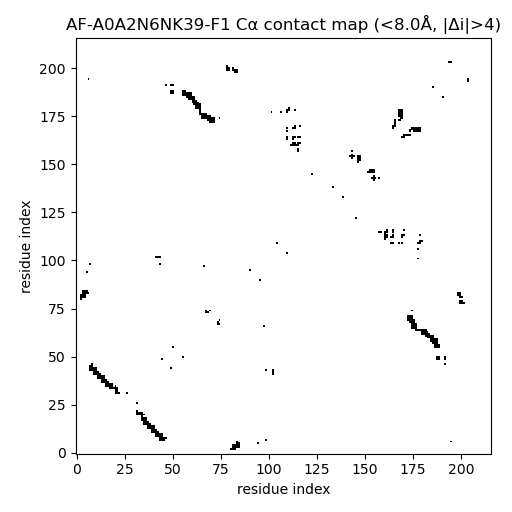1.00 88.62 100 ALA A N 1
ATOM 780 C CA . ALA A 1 100 ? 14.159 -5.699 1.564 1.00 88.62 100 ALA A CA 1
ATOM 781 C C . ALA A 1 100 ? 13.399 -4.955 2.666 1.00 88.62 100 ALA A C 1
ATOM 783 O O . ALA A 1 100 ? 12.796 -5.579 3.538 1.00 88.62 100 ALA A O 1
ATOM 784 N N . ARG A 1 101 ? 13.375 -3.618 2.602 1.00 82.81 101 ARG A N 1
ATOM 785 C CA . ARG A 1 101 ? 12.541 -2.814 3.496 1.00 82.81 101 ARG A CA 1
ATOM 786 C C . ARG A 1 101 ? 11.071 -3.147 3.285 1.00 82.81 101 ARG A C 1
ATOM 788 O O . ARG A 1 101 ? 10.401 -3.409 4.273 1.00 82.81 101 ARG A O 1
ATOM 795 N N . PHE A 1 102 ? 10.590 -3.185 2.042 1.00 82.12 102 PHE A N 1
ATOM 796 C CA . PHE A 1 102 ? 9.176 -3.407 1.751 1.00 82.12 102 PHE A CA 1
ATOM 797 C C . PHE A 1 102 ? 8.651 -4.722 2.336 1.00 82.12 102 PHE A C 1
ATOM 799 O O . PHE A 1 102 ? 7.639 -4.727 3.028 1.00 82.12 102 PHE A O 1
ATOM 806 N N . LEU A 1 103 ? 9.402 -5.808 2.147 1.00 86.94 103 LEU A N 1
ATOM 807 C CA . LEU A 1 103 ? 9.062 -7.137 2.662 1.00 86.94 103 LEU A CA 1
ATOM 808 C C . LEU A 1 103 ? 9.145 -7.254 4.193 1.00 86.94 103 LEU A C 1
ATOM 810 O O . LEU A 1 103 ? 8.517 -8.136 4.768 1.00 86.94 103 LEU A O 1
ATOM 814 N N . ALA A 1 104 ? 9.931 -6.402 4.854 1.00 85.25 104 ALA A N 1
ATOM 815 C CA . ALA A 1 104 ? 10.118 -6.438 6.305 1.00 85.25 104 ALA A CA 1
ATOM 816 C C . ALA A 1 104 ? 9.106 -5.583 7.088 1.00 85.25 104 ALA A C 1
ATOM 818 O O . ALA A 1 104 ? 9.128 -5.607 8.318 1.00 85.25 104 ALA A O 1
ATOM 819 N N . HIS A 1 105 ? 8.274 -4.783 6.415 1.00 77.75 105 HIS A N 1
ATOM 820 C CA . HIS A 1 105 ? 7.317 -3.908 7.097 1.00 77.75 105 HIS A CA 1
ATOM 821 C C . HIS A 1 105 ? 6.014 -4.635 7.443 1.00 77.75 105 HIS A C 1
ATOM 823 O O . HIS A 1 105 ? 5.623 -5.582 6.768 1.00 77.75 105 HIS A O 1
ATOM 829 N N . ASP A 1 106 ? 5.339 -4.148 8.488 1.00 77.56 106 ASP A N 1
ATOM 830 C CA . ASP A 1 106 ? 3.996 -4.569 8.896 1.00 77.56 106 ASP A CA 1
ATOM 831 C C . ASP A 1 106 ? 2.963 -3.686 8.188 1.00 77.56 106 ASP A C 1
ATOM 833 O O . ASP A 1 106 ? 2.772 -2.531 8.584 1.00 77.56 106 ASP A O 1
ATOM 837 N N . PRO A 1 107 ? 2.304 -4.160 7.122 1.00 73.31 107 PRO A N 1
ATOM 838 C CA . PRO A 1 107 ? 1.548 -3.244 6.299 1.00 73.31 107 PRO A CA 1
ATOM 839 C C . PRO A 1 107 ? 0.111 -3.034 6.796 1.00 73.31 107 PRO A C 1
ATOM 841 O O . PRO A 1 107 ? -0.517 -2.069 6.366 1.00 73.31 107 PRO A O 1
ATOM 844 N N . ASP A 1 108 ? -0.370 -3.823 7.767 1.00 74.19 108 ASP A N 1
ATOM 845 C CA . ASP A 1 108 ? -1.583 -3.484 8.529 1.00 74.19 108 ASP A CA 1
ATOM 846 C C . ASP A 1 108 ? -1.308 -2.269 9.406 1.00 74.19 108 ASP A C 1
ATOM 848 O O . ASP A 1 108 ? -2.067 -1.298 9.407 1.00 74.19 108 ASP A O 1
ATOM 852 N N . ARG A 1 109 ? -0.171 -2.283 10.104 1.00 72.12 109 ARG A N 1
ATOM 853 C CA . ARG A 1 109 ? 0.267 -1.153 10.916 1.00 72.12 109 ARG A CA 1
ATOM 854 C C . ARG A 1 109 ? 0.462 0.112 10.076 1.00 72.12 109 ARG A C 1
ATOM 856 O O . ARG A 1 109 ? 0.043 1.185 10.504 1.00 72.12 109 ARG A O 1
ATOM 863 N N . LEU A 1 110 ? 0.999 -0.013 8.862 1.00 69.62 110 LEU A N 1
ATOM 864 C CA . LEU A 1 110 ? 1.142 1.098 7.909 1.00 69.62 110 LEU A CA 1
ATOM 865 C C . LEU A 1 110 ? -0.199 1.592 7.352 1.00 69.62 110 LEU A C 1
ATOM 867 O O . LEU A 1 110 ? -0.415 2.794 7.222 1.00 69.62 110 LEU A O 1
ATOM 871 N N . ALA A 1 111 ? -1.118 0.686 7.018 1.00 71.06 111 ALA A N 1
ATOM 872 C CA . ALA A 1 111 ? -2.448 1.072 6.558 1.00 71.06 111 ALA A CA 1
ATOM 873 C C . ALA A 1 111 ? -3.233 1.781 7.671 1.00 71.06 111 ALA A C 1
ATOM 875 O O . ALA A 1 111 ? -3.955 2.742 7.412 1.00 71.06 111 ALA A O 1
ATOM 876 N N . LEU A 1 112 ? -3.070 1.339 8.920 1.00 69.69 112 LEU A N 1
ATOM 877 C CA . LEU A 1 112 ? -3.708 1.951 10.081 1.00 69.69 112 LEU A CA 1
ATOM 878 C C . LEU A 1 112 ? -3.047 3.271 10.490 1.00 69.69 112 LEU A C 1
ATOM 880 O O . LEU A 1 112 ? -3.751 4.182 10.930 1.00 69.69 112 LEU A O 1
ATOM 884 N N . SER A 1 113 ? -1.730 3.417 10.310 1.00 68.19 113 SER A N 1
ATOM 885 C CA . SER A 1 113 ? -1.012 4.654 10.639 1.00 68.19 113 SER A CA 1
ATOM 886 C C . SER A 1 113 ? -1.522 5.853 9.830 1.00 68.19 113 SER A C 1
ATOM 888 O O . SER A 1 113 ? -1.589 6.966 10.356 1.00 68.19 113 SER A O 1
ATOM 890 N N . PHE A 1 114 ? -2.027 5.615 8.615 1.00 65.81 114 PHE A N 1
ATOM 891 C CA . PHE A 1 114 ? -2.710 6.608 7.780 1.00 65.81 114 PHE A CA 1
ATOM 892 C C . PHE A 1 114 ? -3.878 7.315 8.489 1.00 65.81 114 PHE A C 1
ATOM 894 O O . PHE A 1 114 ? -4.079 8.524 8.318 1.00 65.81 114 PHE A O 1
ATOM 901 N N . PHE A 1 115 ? -4.635 6.607 9.338 1.00 64.12 115 PHE A N 1
ATOM 902 C CA . PHE A 1 115 ? -5.708 7.226 10.127 1.00 64.12 115 PHE A CA 1
ATOM 903 C C . PHE A 1 115 ? -5.174 8.202 11.180 1.00 64.12 115 PHE A C 1
ATOM 905 O O . PHE A 1 115 ? -5.892 9.118 11.574 1.00 64.12 115 PHE A O 1
ATOM 912 N N . GLY A 1 116 ? -3.903 8.079 11.572 1.00 63.66 116 GLY A N 1
ATOM 913 C CA . GLY A 1 116 ? -3.211 9.048 12.418 1.00 63.66 116 GLY A CA 1
ATOM 914 C C . GLY A 1 116 ? -3.159 10.455 11.815 1.00 63.66 116 GLY A C 1
ATOM 915 O O . GLY A 1 116 ? -3.108 11.433 12.554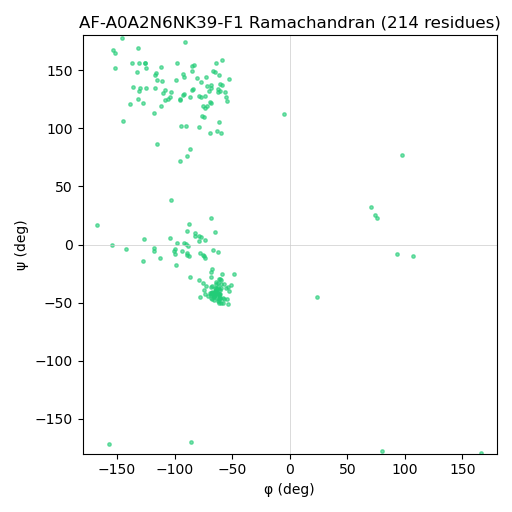 1.00 63.66 116 GLY A O 1
ATOM 916 N N . HIS A 1 117 ? -3.240 10.595 10.489 1.00 62.44 117 HIS A N 1
ATOM 917 C CA . HIS A 1 117 ? -3.255 11.896 9.802 1.00 62.44 117 HIS A CA 1
ATOM 918 C C . HIS A 1 117 ? -4.650 12.372 9.387 1.00 62.44 117 HIS A C 1
ATOM 920 O O . HIS A 1 117 ? -4.817 13.514 8.954 1.00 62.44 117 HIS A O 1
ATOM 926 N N . HIS A 1 118 ? -5.675 11.527 9.519 1.00 64.56 118 HIS A N 1
ATOM 927 C CA . HIS A 1 118 ? -7.029 11.882 9.108 1.00 64.56 118 HIS A CA 1
ATOM 928 C C . HIS A 1 118 ? -7.700 12.780 10.144 1.00 64.56 118 HIS A C 1
ATOM 930 O O . HIS A 1 118 ? -7.823 12.432 11.313 1.00 64.56 118 HIS A O 1
ATOM 936 N N . ARG A 1 119 ? -8.233 13.920 9.690 1.00 62.19 119 ARG A N 1
ATOM 937 C CA . ARG A 1 119 ? -8.994 14.860 10.535 1.00 62.19 119 ARG A CA 1
ATOM 938 C C . ARG A 1 119 ? -10.467 14.466 10.726 1.00 62.19 119 ARG A C 1
ATOM 940 O O . ARG A 1 119 ? -11.261 15.262 11.224 1.00 62.19 119 ARG A O 1
ATOM 947 N N . HIS A 1 120 ? -10.852 13.259 10.315 1.00 58.91 120 HIS A N 1
ATOM 948 C CA . HIS A 1 120 ? -12.214 12.741 10.449 1.00 58.91 120 HIS A CA 1
ATOM 949 C C . HIS A 1 120 ? -12.377 12.031 11.792 1.00 58.91 120 HIS A C 1
ATOM 951 O O . HIS A 1 120 ? -12.371 10.806 11.880 1.00 58.91 120 HIS A O 1
ATOM 957 N N . TYR A 1 121 ? -12.493 12.822 12.852 1.00 62.53 121 TYR A N 1
ATOM 958 C CA . TYR A 1 121 ? -12.719 12.305 14.194 1.00 62.53 121 TYR A CA 1
ATOM 959 C C . TYR A 1 121 ? -14.201 11.969 14.409 1.00 62.53 121 TYR A C 1
ATOM 961 O O . TYR A 1 121 ? -15.086 12.673 13.927 1.00 62.53 121 TYR A O 1
ATOM 969 N N . THR A 1 122 ? -14.484 10.898 15.155 1.00 55.28 122 THR A N 1
ATOM 970 C CA . THR A 1 122 ? -15.855 10.517 15.554 1.00 55.28 122 THR A CA 1
ATOM 971 C C . THR A 1 122 ? -16.422 11.400 16.667 1.00 55.28 122 THR A C 1
ATOM 973 O O . THR A 1 122 ? -17.604 11.309 16.991 1.00 55.28 122 THR A O 1
ATOM 976 N N . PHE A 1 123 ? -15.583 12.249 17.260 1.00 60.94 123 PHE A N 1
ATOM 977 C CA . PHE A 1 123 ? -15.982 13.287 18.196 1.00 60.94 123 PHE A CA 1
ATOM 978 C C . PHE A 1 123 ? -16.083 14.623 17.470 1.00 60.94 123 PHE A C 1
ATOM 980 O O . PHE A 1 123 ? -15.263 14.947 16.610 1.00 60.94 123 PHE A O 1
ATOM 987 N N . ASP A 1 124 ? -17.094 15.402 17.847 1.00 53.62 124 ASP A N 1
ATOM 988 C CA . ASP A 1 124 ? -17.291 16.739 17.317 1.00 53.62 124 ASP A CA 1
ATOM 989 C C . ASP A 1 124 ? -16.078 17.603 17.678 1.00 53.62 124 ASP A C 1
ATOM 991 O O . ASP A 1 124 ? -15.881 18.004 18.827 1.00 53.62 124 ASP A O 1
ATOM 995 N N . SER A 1 125 ? -15.237 17.874 16.683 1.00 57.06 125 SER A N 1
ATOM 996 C CA . SER A 1 125 ? -14.112 18.798 16.808 1.00 57.06 125 SER A CA 1
ATOM 997 C C . SER A 1 125 ? -14.565 20.265 16.764 1.00 57.06 125 SER A C 1
ATOM 999 O O . SER A 1 125 ? -13.699 21.149 16.733 1.00 57.06 125 SER A O 1
ATOM 1001 N N . SER A 1 126 ? -15.894 20.483 16.765 1.00 40.31 126 SER A N 1
ATOM 1002 C CA . SER A 1 126 ? -16.676 21.715 16.640 1.00 40.31 126 SER A CA 1
ATOM 1003 C C . SER A 1 126 ? -15.856 22.989 16.608 1.00 40.31 126 SER A C 1
ATOM 1005 O O . SER A 1 126 ? -15.273 23.440 17.594 1.00 40.31 126 SER A O 1
ATOM 1007 N N . GLY A 1 127 ? -15.916 23.592 15.422 1.00 49.62 127 GLY A N 1
ATOM 1008 C CA . GLY A 1 127 ? -15.494 24.953 15.147 1.00 49.62 127 GLY A CA 1
ATOM 1009 C C . GLY A 1 127 ? -14.099 25.021 14.559 1.00 49.62 127 GLY A C 1
ATOM 1010 O O . GLY A 1 127 ? -13.188 25.362 15.292 1.00 49.62 127 GLY A O 1
ATOM 1011 N N . LYS A 1 128 ? -13.919 24.717 13.259 1.00 49.81 128 LYS A N 1
ATOM 1012 C CA . LYS A 1 128 ? -12.634 24.973 12.569 1.00 49.81 128 LYS A CA 1
ATOM 1013 C C . LYS A 1 128 ? -12.595 24.878 11.036 1.00 49.81 128 LYS A C 1
ATOM 1015 O O . LYS A 1 128 ? -11.509 24.917 10.478 1.00 49.81 128 LYS A O 1
ATOM 1020 N N . GLU A 1 129 ? -13.717 24.906 10.311 1.00 48.91 129 GLU A N 1
ATOM 1021 C CA . GLU A 1 129 ? -13.659 25.187 8.854 1.00 48.91 129 GLU A CA 1
ATOM 1022 C C . GLU A 1 129 ? -13.189 26.631 8.541 1.00 48.91 129 GLU A C 1
ATOM 1024 O O . GLU A 1 129 ? -13.028 26.995 7.381 1.00 48.91 129 GLU A O 1
ATOM 1029 N N . LYS A 1 130 ? -12.982 27.484 9.563 1.00 44.81 130 LYS A N 1
ATOM 1030 C CA . LYS A 1 130 ? -12.728 28.930 9.410 1.00 44.81 130 LYS A CA 1
ATOM 1031 C C . LYS A 1 130 ? -11.473 29.487 10.094 1.00 44.81 130 LYS A C 1
ATOM 1033 O O . LYS A 1 130 ? -11.287 30.699 10.060 1.00 44.81 130 LYS A O 1
ATOM 1038 N N . GLN A 1 131 ? -10.617 28.673 10.707 1.00 47.72 131 GLN A N 1
ATOM 1039 C CA . GLN A 1 131 ? -9.382 29.174 11.331 1.00 47.72 131 GLN A CA 1
ATOM 1040 C C . GLN A 1 131 ? -8.160 28.612 10.611 1.00 47.72 131 GLN A C 1
ATOM 1042 O O . GLN A 1 131 ? -7.599 27.595 10.998 1.00 47.72 131 GLN A O 1
ATOM 1047 N N . ASN A 1 132 ? -7.763 29.316 9.552 1.00 48.66 132 ASN A N 1
ATOM 1048 C CA . ASN A 1 132 ? -6.572 29.032 8.748 1.00 48.66 132 ASN A CA 1
ATOM 1049 C C . ASN A 1 1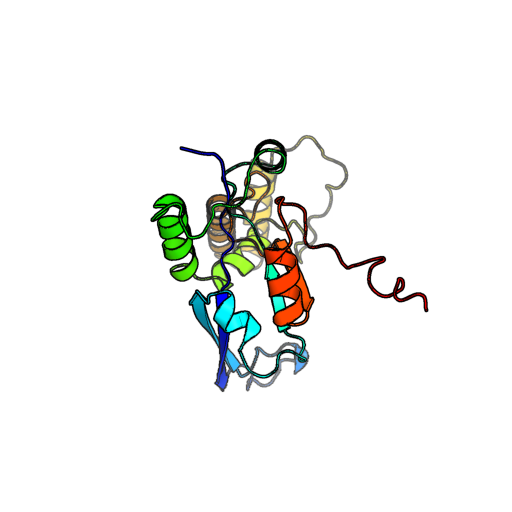32 ? -5.243 29.393 9.451 1.00 48.66 132 ASN A C 1
ATOM 1051 O O . ASN A 1 132 ? -4.195 29.240 8.833 1.00 48.66 132 ASN A O 1
ATOM 1055 N N . ASP A 1 133 ? -5.274 29.844 10.713 1.00 51.09 133 ASP A N 1
ATOM 1056 C CA . ASP A 1 133 ? -4.118 30.464 11.387 1.00 51.09 133 ASP A CA 1
ATOM 1057 C C . ASP A 1 133 ? -3.601 29.718 12.634 1.00 51.09 133 ASP A C 1
ATOM 1059 O O . ASP A 1 133 ? -2.593 30.127 13.211 1.00 51.09 133 ASP A O 1
ATOM 1063 N N . GLU A 1 134 ? -4.233 28.625 13.078 1.00 54.88 134 GLU A N 1
ATOM 1064 C CA . GLU A 1 134 ? -3.659 27.813 14.165 1.00 54.88 134 GLU A CA 1
ATOM 1065 C C . GLU A 1 134 ? -2.649 26.799 13.614 1.00 54.88 134 GLU A C 1
ATOM 1067 O O . GLU A 1 134 ? -2.903 26.108 12.626 1.00 54.88 134 GLU A O 1
ATOM 1072 N N . THR A 1 135 ? -1.479 26.707 14.255 1.00 63.09 135 THR A N 1
ATOM 1073 C CA . THR A 1 135 ? -0.422 25.782 13.833 1.00 63.09 135 THR A CA 1
ATOM 1074 C C . THR A 1 135 ? -0.863 24.330 14.030 1.00 63.09 135 THR A C 1
ATOM 1076 O O . THR A 1 135 ? -1.599 24.005 14.962 1.00 63.09 135 THR A O 1
ATOM 1079 N N . VAL A 1 136 ? -0.367 23.426 13.179 1.00 64.19 136 VAL A N 1
ATOM 1080 C CA . VAL A 1 136 ? -0.627 21.973 13.263 1.00 64.19 136 VAL A CA 1
ATOM 1081 C C . VAL A 1 136 ? -0.349 21.421 14.669 1.00 64.19 136 VAL A C 1
ATOM 1083 O O . VAL A 1 136 ? -1.081 20.567 15.154 1.00 64.19 136 VAL A O 1
ATOM 1086 N N . ALA A 1 137 ? 0.655 21.963 15.364 1.00 67.12 137 ALA A N 1
ATOM 1087 C CA . ALA A 1 137 ? 1.002 21.569 16.727 1.00 67.12 137 ALA A CA 1
ATOM 1088 C C . ALA A 1 137 ? -0.123 21.836 17.744 1.00 67.12 137 ALA A C 1
ATOM 1090 O O . ALA A 1 137 ? -0.412 20.975 18.573 1.00 67.12 137 ALA A O 1
ATOM 1091 N N . VAL A 1 138 ? -0.785 22.995 17.656 1.00 67.75 138 VAL A N 1
ATOM 1092 C CA . VAL A 1 138 ? -1.894 23.365 18.554 1.00 67.75 138 VAL A CA 1
ATOM 1093 C C . VAL A 1 138 ? -3.115 22.479 18.300 1.00 67.75 138 VAL A C 1
ATOM 1095 O O . VAL A 1 138 ? -3.809 22.078 19.235 1.00 67.75 138 VAL A O 1
ATOM 1098 N N . ASP A 1 139 ? -3.367 22.123 17.038 1.00 69.25 139 ASP A N 1
ATOM 1099 C CA . ASP A 1 139 ? -4.460 21.212 16.696 1.00 69.25 139 ASP A CA 1
ATOM 1100 C C . ASP A 1 139 ? -4.187 19.784 17.192 1.00 69.25 139 ASP A C 1
ATOM 1102 O O . ASP A 1 139 ? -5.065 19.163 17.793 1.00 69.25 139 ASP A O 1
ATOM 1106 N N . ASN A 1 140 ? -2.947 19.308 17.045 1.00 72.88 140 ASN A N 1
ATOM 1107 C CA . ASN A 1 140 ? -2.511 17.996 17.521 1.00 72.88 140 ASN A CA 1
ATOM 1108 C C . ASN A 1 140 ? -2.632 17.859 19.050 1.00 72.88 140 ASN A C 1
ATOM 1110 O O . ASN A 1 140 ? -3.134 16.845 19.532 1.00 72.88 140 ASN A O 1
ATOM 1114 N N . GLU A 1 141 ? -2.239 18.878 19.824 1.00 77.06 141 GLU A N 1
ATOM 1115 C CA . GLU A 1 141 ? -2.367 18.868 21.291 1.00 77.06 141 GLU A CA 1
ATOM 1116 C C . GLU A 1 141 ? -3.840 18.822 21.735 1.00 77.06 141 GLU A C 1
ATOM 1118 O O . GLU A 1 141 ? -4.219 18.075 22.644 1.00 77.06 141 GLU A O 1
ATOM 1123 N N . ARG A 1 142 ? -4.712 19.567 21.045 1.00 73.81 142 ARG A N 1
ATOM 1124 C CA . ARG A 1 142 ? -6.153 19.560 21.322 1.00 73.81 142 ARG A CA 1
ATOM 1125 C C . ARG A 1 142 ? -6.788 18.204 21.007 1.00 73.81 142 ARG A C 1
ATOM 1127 O O . ARG A 1 142 ? -7.584 17.708 21.809 1.00 73.81 142 ARG A O 1
ATOM 1134 N N . VAL A 1 143 ? -6.445 17.613 19.860 1.00 76.38 143 VAL A N 1
ATOM 1135 C CA . VAL A 1 143 ? -6.911 16.282 19.435 1.00 76.38 143 VAL A CA 1
ATOM 1136 C C . VAL A 1 143 ? -6.462 15.214 20.427 1.00 76.38 143 VAL A C 1
ATOM 1138 O O . VAL A 1 143 ? -7.302 14.439 20.885 1.00 76.38 143 VAL A O 1
ATOM 1141 N N . ALA A 1 144 ? -5.192 15.233 20.837 1.00 79.25 144 ALA A N 1
ATOM 1142 C CA . ALA A 1 144 ? -4.656 14.345 21.865 1.00 79.25 144 ALA A CA 1
ATOM 1143 C C . ALA A 1 144 ? -5.479 14.425 23.164 1.00 79.25 144 ALA A C 1
ATOM 1145 O O . ALA A 1 144 ? -5.934 13.408 23.687 1.00 79.25 144 ALA A O 1
ATOM 1146 N N . GLY A 1 145 ? -5.784 15.640 23.634 1.00 79.50 145 GLY A N 1
ATOM 1147 C CA . GLY A 1 145 ? -6.626 15.831 24.815 1.00 79.50 145 GLY A CA 1
ATOM 1148 C C . GLY A 1 145 ? -8.054 15.288 24.657 1.00 79.50 145 GLY A C 1
ATOM 1149 O O . GLY A 1 145 ? -8.625 14.777 25.619 1.00 79.50 145 GLY A O 1
ATOM 1150 N N . CYS A 1 146 ? -8.659 15.388 23.469 1.00 77.56 146 CYS A N 1
ATOM 1151 C CA . CYS A 1 146 ? -9.967 14.780 23.191 1.00 77.56 146 CYS A CA 1
ATOM 1152 C C . CYS A 1 146 ? -9.903 13.248 23.186 1.00 77.56 146 CYS A C 1
ATOM 1154 O O . CYS A 1 146 ? -10.783 12.608 23.760 1.00 77.56 146 CYS A O 1
ATOM 1156 N N . MET A 1 147 ? -8.864 12.677 22.576 1.00 78.06 147 MET A N 1
ATOM 1157 C CA . MET A 1 147 ? -8.657 11.232 22.494 1.00 78.06 147 MET A CA 1
ATOM 1158 C C . MET A 1 147 ? -8.513 10.606 23.874 1.00 78.06 147 MET A C 1
ATOM 1160 O O . MET A 1 147 ? -9.262 9.686 24.183 1.00 78.06 147 MET A O 1
ATOM 1164 N N . ASP A 1 148 ? -7.645 11.146 24.731 1.00 80.75 148 ASP A N 1
ATOM 1165 C CA . ASP A 1 148 ? -7.430 10.589 26.072 1.00 80.75 148 ASP A CA 1
ATOM 1166 C C . ASP A 1 148 ? -8.640 10.763 26.999 1.00 80.75 148 ASP A C 1
ATOM 1168 O O . ASP A 1 148 ? -8.865 9.935 27.883 1.00 80.75 148 ASP A O 1
ATOM 1172 N N . ARG A 1 149 ? -9.459 11.806 26.788 1.00 78.25 149 ARG A N 1
ATOM 1173 C CA . ARG A 1 149 ? -10.745 11.943 27.493 1.00 78.25 149 ARG A CA 1
ATOM 1174 C C . ARG A 1 149 ? -11.752 10.871 27.083 1.00 78.25 149 ARG A C 1
ATOM 1176 O O . ARG A 1 149 ? -12.541 10.453 27.925 1.00 78.25 149 ARG A O 1
ATOM 1183 N N . ALA A 1 150 ? -11.759 10.465 25.814 1.00 75.88 150 ALA A N 1
ATOM 1184 C CA . ALA A 1 150 ? -12.643 9.412 25.322 1.00 75.88 150 ALA A CA 1
ATOM 1185 C C . ALA A 1 150 ? -12.122 8.015 25.701 1.00 75.88 150 ALA A C 1
ATOM 1187 O O . ALA A 1 150 ? -12.885 7.180 26.181 1.00 75.88 150 ALA A O 1
ATOM 1188 N N . PHE A 1 151 ? -10.821 7.786 25.516 1.00 74.31 151 PHE A N 1
ATOM 1189 C CA . PHE A 1 151 ? -10.127 6.529 25.772 1.00 74.31 151 PHE A CA 1
ATOM 1190 C C . PHE A 1 151 ? -8.711 6.816 26.300 1.00 74.31 151 PHE A C 1
ATOM 1192 O O . PHE A 1 151 ? -7.842 7.208 25.519 1.00 74.31 151 PHE A O 1
ATOM 1199 N N . PRO A 1 152 ? -8.443 6.613 27.602 1.00 82.25 152 PRO A N 1
ATOM 1200 C CA . PRO A 1 152 ? -7.126 6.881 28.177 1.00 82.25 152 PRO A CA 1
ATOM 1201 C C . PRO A 1 152 ? -5.994 6.134 27.454 1.00 82.25 152 PRO A C 1
ATOM 1203 O O . PRO A 1 152 ? -6.047 4.912 27.319 1.00 82.25 152 PRO A O 1
ATOM 1206 N N . GLY A 1 153 ? -4.960 6.861 27.018 1.00 73.38 153 GLY A N 1
ATOM 1207 C CA . GLY A 1 153 ? -3.790 6.316 26.319 1.00 73.38 153 GLY A CA 1
ATOM 1208 C C . GLY A 1 153 ? -3.905 6.331 24.791 1.00 73.38 153 GLY A C 1
ATOM 1209 O O . GLY A 1 153 ? -2.912 6.084 24.103 1.00 73.38 153 GLY A O 1
ATOM 1210 N N . LEU A 1 154 ? -5.079 6.666 24.246 1.00 76.38 154 LEU A N 1
ATOM 1211 C CA . LEU A 1 154 ? -5.306 6.742 22.805 1.00 76.38 154 LEU A CA 1
ATOM 1212 C C . LEU A 1 154 ? -4.461 7.836 22.144 1.00 76.38 154 LEU A C 1
ATOM 1214 O O . LEU A 1 154 ? -4.018 7.644 21.014 1.00 76.38 154 LEU A O 1
ATOM 1218 N N . ALA A 1 155 ? -4.179 8.944 22.837 1.00 77.56 155 ALA A N 1
ATOM 1219 C CA . ALA A 1 155 ? -3.339 10.008 22.292 1.00 77.56 155 ALA A CA 1
ATOM 1220 C C . ALA A 1 155 ? -1.907 9.537 22.007 1.00 77.56 155 ALA A C 1
ATOM 1222 O O . ALA A 1 155 ? -1.323 9.911 20.991 1.00 77.56 155 ALA A O 1
ATOM 1223 N N . ALA A 1 156 ? -1.347 8.689 22.876 1.00 79.00 156 ALA A N 1
ATOM 1224 C CA . ALA A 1 156 ? -0.013 8.127 22.688 1.00 79.00 156 ALA A CA 1
ATOM 1225 C C . ALA A 1 156 ? 0.023 7.147 21.507 1.00 79.00 156 ALA A C 1
ATOM 1227 O O . ALA A 1 156 ? 0.936 7.213 20.685 1.00 79.00 156 ALA A O 1
ATOM 1228 N N . CYS A 1 157 ? -0.990 6.280 21.386 1.00 76.62 157 CYS A N 1
ATOM 1229 C CA . CYS A 1 157 ? -1.137 5.393 20.231 1.00 76.62 157 CYS A CA 1
ATOM 1230 C C . CYS A 1 157 ? -1.274 6.191 18.929 1.00 76.62 157 CYS A C 1
ATOM 1232 O O . CYS A 1 157 ? -0.578 5.905 17.960 1.00 76.62 157 CYS A O 1
ATOM 1234 N N . TRP A 1 158 ? -2.113 7.229 18.928 1.00 76.88 158 TRP A N 1
ATOM 1235 C CA . TRP A 1 158 ? -2.301 8.114 17.783 1.00 76.88 158 TRP A CA 1
ATOM 1236 C C . TRP A 1 158 ? -1.014 8.848 17.395 1.00 76.88 158 TRP A C 1
ATOM 1238 O O . TRP A 1 158 ? -0.661 8.851 16.222 1.00 76.88 158 TRP A O 1
ATOM 1248 N N . ALA A 1 159 ? -0.276 9.412 18.355 1.00 77.06 159 ALA A N 1
ATOM 1249 C CA . ALA A 1 159 ? 0.987 10.100 18.087 1.00 77.06 159 ALA A CA 1
ATOM 1250 C C . ALA A 1 159 ? 2.060 9.150 17.529 1.00 77.06 159 ALA A C 1
ATOM 1252 O O . ALA A 1 159 ? 2.787 9.519 16.608 1.00 77.06 159 ALA A O 1
ATOM 1253 N N . ALA A 1 160 ? 2.132 7.917 18.042 1.00 77.94 160 ALA A N 1
ATOM 1254 C CA . ALA A 1 160 ? 3.016 6.886 17.503 1.00 77.94 160 ALA A CA 1
ATOM 1255 C C . ALA A 1 160 ? 2.639 6.526 16.057 1.00 77.94 160 ALA A C 1
ATOM 1257 O O . ALA A 1 160 ? 3.508 6.504 15.189 1.00 77.94 160 ALA A O 1
ATOM 1258 N N . SER A 1 161 ? 1.346 6.327 15.781 1.00 73.75 161 SER A N 1
ATOM 1259 C CA . SER A 1 161 ? 0.836 6.119 14.423 1.00 73.75 161 SER A CA 1
ATOM 1260 C C . SER A 1 161 ? 1.109 7.317 13.509 1.00 73.75 161 SER A C 1
ATOM 1262 O O . SER A 1 161 ? 1.466 7.125 12.356 1.00 73.75 161 SER A O 1
ATOM 1264 N N . HIS A 1 162 ? 0.995 8.547 14.008 1.00 72.06 162 HIS A N 1
ATOM 1265 C CA . HIS A 1 162 ? 1.259 9.767 13.244 1.00 72.06 162 HIS A CA 1
ATOM 1266 C C . HIS A 1 162 ? 2.737 9.881 12.840 1.00 72.06 162 HIS A C 1
ATOM 1268 O O . HIS A 1 162 ? 3.034 10.146 11.676 1.00 72.06 162 HIS A O 1
ATOM 1274 N N . GLY A 1 163 ? 3.657 9.620 13.775 1.00 72.12 163 GLY A N 1
ATOM 1275 C CA . GLY A 1 163 ? 5.095 9.613 13.495 1.00 72.12 163 GLY A CA 1
ATOM 1276 C C . GLY A 1 163 ? 5.503 8.486 12.546 1.00 72.12 163 GLY A C 1
ATOM 1277 O O . GLY A 1 163 ? 6.258 8.708 11.605 1.00 72.12 163 GLY A O 1
ATOM 1278 N N . GLU A 1 164 ? 4.941 7.291 12.726 1.00 70.38 164 GLU A N 1
ATOM 1279 C CA . GLU A 1 164 ? 5.157 6.175 11.803 1.00 70.38 164 GLU A CA 1
ATOM 1280 C C . GLU A 1 164 ? 4.646 6.502 10.397 1.00 70.38 164 GLU A C 1
ATOM 1282 O O . GLU A 1 164 ? 5.337 6.257 9.411 1.00 70.38 164 GLU A O 1
ATOM 1287 N N . ALA A 1 165 ? 3.473 7.127 10.301 1.00 67.38 165 ALA A N 1
ATOM 1288 C CA . ALA A 1 165 ? 2.905 7.584 9.045 1.00 67.38 165 ALA A CA 1
ATOM 1289 C C . ALA A 1 165 ? 3.794 8.604 8.309 1.00 67.38 165 ALA A C 1
ATOM 1291 O O . ALA A 1 165 ? 3.902 8.530 7.078 1.00 67.38 165 ALA A O 1
ATOM 1292 N N . ASP A 1 166 ? 4.461 9.503 9.039 1.00 69.00 166 ASP A N 1
ATOM 1293 C CA . ASP A 1 166 ? 5.437 10.453 8.490 1.00 69.00 166 ASP A CA 1
ATOM 1294 C C . ASP A 1 166 ? 6.698 9.742 7.971 1.00 69.00 166 ASP A C 1
ATOM 1296 O O . ASP A 1 166 ? 7.146 9.990 6.847 1.00 69.00 166 ASP A O 1
ATOM 1300 N N . GLU A 1 167 ? 7.257 8.813 8.754 1.00 69.12 167 GLU A N 1
ATOM 1301 C CA . GLU A 1 167 ? 8.476 8.065 8.402 1.00 69.12 167 GLU A CA 1
ATOM 1302 C C . GLU A 1 167 ? 8.324 7.246 7.111 1.00 69.12 167 GLU A C 1
ATOM 1304 O O . GLU A 1 167 ? 9.279 7.088 6.326 1.00 69.12 167 GLU A O 1
ATOM 1309 N N . VAL A 1 168 ? 7.110 6.739 6.896 1.00 62.94 168 VAL A N 1
ATOM 1310 C CA . VAL A 1 168 ? 6.755 5.807 5.823 1.00 62.94 168 VAL A CA 1
ATOM 1311 C C . VAL A 1 168 ? 5.998 6.466 4.669 1.00 62.94 168 VAL A C 1
ATOM 1313 O O . VAL A 1 168 ? 5.599 5.771 3.740 1.00 62.94 168 VAL A O 1
ATOM 1316 N N . GLY A 1 169 ? 5.845 7.797 4.696 1.00 58.41 169 GLY A N 1
ATOM 1317 C CA . GLY A 1 169 ? 5.311 8.591 3.581 1.00 58.41 169 GLY A CA 1
ATOM 1318 C C . GLY A 1 169 ? 3.821 8.401 3.308 1.00 58.41 169 GLY A C 1
ATOM 1319 O O . GLY A 1 169 ? 3.367 8.486 2.171 1.00 58.41 169 GLY A O 1
ATOM 1320 N N . THR A 1 170 ? 3.040 8.144 4.354 1.00 56.75 170 THR A N 1
ATOM 1321 C CA . THR A 1 170 ? 1.566 8.139 4.276 1.00 56.75 170 THR A CA 1
ATOM 1322 C C . THR A 1 170 ? 0.962 9.510 4.609 1.00 56.75 170 THR A C 1
ATOM 1324 O O . THR A 1 170 ? -0.256 9.682 4.567 1.00 56.75 170 THR A O 1
ATOM 1327 N N . ALA A 1 171 ? 1.815 10.501 4.891 1.00 53.66 171 ALA A N 1
ATOM 1328 C CA . ALA A 1 171 ? 1.452 11.804 5.418 1.00 53.66 171 ALA A CA 1
ATOM 1329 C C . ALA A 1 171 ? 2.063 12.979 4.639 1.00 53.66 171 ALA A C 1
ATOM 1331 O O . ALA A 1 171 ? 3.257 12.990 4.339 1.00 53.66 171 ALA A O 1
ATOM 1332 N N . GLY A 1 172 ? 1.202 13.971 4.368 1.00 54.19 172 GLY A N 1
ATOM 1333 C CA . GLY A 1 172 ? 1.379 15.364 3.909 1.00 54.19 172 GLY A CA 1
ATOM 1334 C C . GLY A 1 172 ? 2.629 15.838 3.147 1.00 54.19 172 GLY A C 1
ATOM 1335 O O . GLY A 1 172 ? 2.484 16.588 2.185 1.00 54.19 172 GLY A O 1
ATOM 1336 N N . ALA A 1 173 ? 3.838 15.480 3.570 1.00 55.75 173 ALA A N 1
ATOM 1337 C CA . ALA A 1 173 ? 5.100 16.008 3.045 1.00 55.75 173 ALA A CA 1
ATOM 1338 C C . ALA A 1 173 ? 5.947 14.977 2.280 1.00 55.75 173 ALA A C 1
ATOM 1340 O O . ALA A 1 173 ? 6.908 15.358 1.613 1.00 55.75 173 ALA A O 1
ATOM 1341 N N . SER A 1 174 ? 5.612 13.687 2.361 1.00 58.06 174 SER A N 1
ATOM 1342 C CA . SER A 1 174 ? 6.433 12.604 1.820 1.00 58.06 174 SER A CA 1
ATOM 1343 C C . SER A 1 174 ? 5.586 11.647 0.987 1.00 58.06 174 SER A C 1
ATOM 1345 O O . SER A 1 174 ? 4.590 11.119 1.463 1.00 58.06 174 SER A O 1
ATOM 1347 N N . LEU A 1 175 ? 5.997 11.419 -0.260 1.00 59.31 175 LEU A N 1
ATOM 1348 C CA . LEU A 1 175 ? 5.458 10.417 -1.183 1.00 59.31 175 LEU A CA 1
ATOM 1349 C C . LEU A 1 175 ? 6.177 9.068 -1.057 1.00 59.31 175 LEU A C 1
ATOM 1351 O O . LEU A 1 175 ? 6.019 8.200 -1.915 1.00 59.31 175 LEU A O 1
ATOM 1355 N N . ARG A 1 176 ? 6.987 8.897 -0.007 1.00 59.06 176 ARG A N 1
ATOM 1356 C CA . ARG A 1 176 ? 7.766 7.683 0.241 1.00 59.06 176 ARG A CA 1
ATOM 1357 C C . ARG A 1 176 ? 6.829 6.477 0.351 1.00 59.06 176 ARG A C 1
ATOM 1359 O O . ARG A 1 176 ? 5.780 6.556 0.979 1.00 59.06 176 ARG A O 1
ATOM 1366 N N . MET A 1 177 ? 7.196 5.352 -0.266 1.00 54.16 177 MET A N 1
ATOM 1367 C CA . MET A 1 177 ? 6.311 4.183 -0.291 1.00 54.16 177 MET A CA 1
ATOM 1368 C C . MET A 1 177 ? 6.282 3.438 1.029 1.00 54.16 177 MET A C 1
ATOM 1370 O O . MET A 1 177 ? 7.235 2.724 1.331 1.00 54.16 177 MET A O 1
ATOM 1374 N N . PHE A 1 178 ? 5.128 3.529 1.686 1.00 55.59 178 PHE A N 1
ATOM 1375 C CA . PHE A 1 178 ? 4.282 2.401 2.102 1.00 55.59 178 PHE A CA 1
ATOM 1376 C C . PHE A 1 178 ? 2.772 2.680 1.981 1.00 55.59 178 PHE A C 1
ATOM 1378 O O . PHE A 1 178 ? 1.960 1.786 2.204 1.00 55.59 178 PHE A O 1
ATOM 1385 N N . ALA A 1 179 ? 2.372 3.895 1.594 1.00 53.28 179 ALA A N 1
ATOM 1386 C CA . ALA A 1 179 ? 0.970 4.224 1.383 1.00 53.28 179 ALA A CA 1
ATOM 1387 C C . ALA A 1 179 ? 0.420 3.494 0.152 1.00 53.28 179 ALA A C 1
ATOM 1389 O O . ALA A 1 179 ? 0.933 3.667 -0.956 1.00 53.28 179 ALA A O 1
ATOM 1390 N N . TRP A 1 180 ? -0.641 2.706 0.319 1.00 63.41 180 TRP A N 1
ATOM 1391 C CA . TRP A 1 180 ? -1.453 2.241 -0.804 1.00 63.41 180 TRP A CA 1
ATOM 1392 C C . TRP A 1 180 ? -2.081 3.468 -1.477 1.00 63.41 180 TRP A C 1
ATOM 1394 O O . TRP A 1 180 ? -3.074 4.006 -0.995 1.00 63.41 180 TRP A O 1
ATOM 1404 N N . GLN A 1 181 ? -1.477 3.961 -2.561 1.00 63.09 181 GLN A N 1
ATOM 1405 C CA . GLN A 1 181 ? -1.912 5.208 -3.204 1.00 63.09 181 GLN A CA 1
ATOM 1406 C C . GLN A 1 181 ? -3.202 4.994 -3.991 1.00 63.09 181 GLN A C 1
ATOM 1408 O O . GLN A 1 181 ? -4.106 5.830 -3.982 1.00 63.09 181 GLN A O 1
ATOM 1413 N N . HIS A 1 182 ? -3.294 3.845 -4.657 1.00 69.75 182 HIS A N 1
ATOM 1414 C CA . HIS A 1 182 ? -4.465 3.438 -5.414 1.00 69.75 182 HIS A CA 1
ATOM 1415 C C . HIS A 1 182 ? -4.765 1.974 -5.128 1.00 69.75 182 HIS A C 1
ATOM 1417 O O . HIS A 1 182 ? -3.855 1.145 -5.122 1.00 69.75 182 HIS A O 1
ATOM 1423 N N . CYS A 1 183 ? -6.044 1.679 -4.901 1.00 75.31 183 CYS A N 1
ATOM 1424 C CA . CYS A 1 183 ? 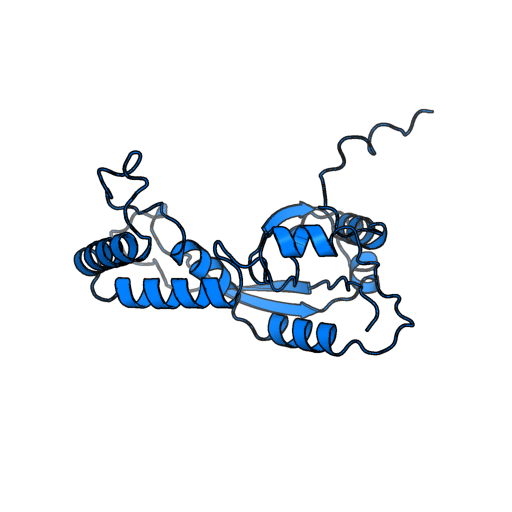-6.565 0.334 -4.712 1.00 75.31 183 CYS A CA 1
ATOM 1425 C C . CYS A 1 183 ? -7.728 0.121 -5.684 1.00 75.31 183 CYS A C 1
ATOM 1427 O O . CYS A 1 183 ? -8.687 0.895 -5.684 1.00 75.31 183 CYS A O 1
ATOM 1429 N N . PHE A 1 184 ? -7.629 -0.882 -6.552 1.00 80.12 184 PHE A N 1
ATOM 1430 C CA . PHE A 1 184 ? -8.637 -1.169 -7.573 1.00 80.12 184 PHE A CA 1
ATOM 1431 C C . PHE A 1 184 ? -8.655 -2.656 -7.936 1.00 80.12 184 PHE A C 1
ATOM 1433 O O . PHE A 1 184 ? -7.737 -3.398 -7.600 1.00 80.12 184 PHE A O 1
ATOM 1440 N N . ALA A 1 185 ? -9.715 -3.099 -8.615 1.00 84.62 185 ALA A N 1
ATOM 1441 C CA . ALA A 1 185 ? -9.833 -4.471 -9.097 1.00 84.62 185 ALA A CA 1
ATOM 1442 C C . ALA A 1 185 ? -9.375 -4.574 -10.557 1.00 84.62 185 ALA A C 1
ATOM 1444 O O . ALA A 1 185 ? -9.899 -3.865 -11.415 1.00 84.62 185 ALA A O 1
ATOM 1445 N N . GLU A 1 186 ? -8.427 -5.464 -10.848 1.00 85.00 186 GLU A N 1
ATOM 1446 C CA . GLU A 1 186 ? -7.938 -5.710 -12.211 1.00 85.00 186 GLU A CA 1
ATOM 1447 C C . GLU A 1 186 ? -7.382 -7.136 -12.358 1.00 85.00 186 GLU A C 1
ATOM 1449 O O . GLU A 1 186 ? -7.191 -7.846 -11.370 1.00 85.00 186 GLU A O 1
ATOM 1454 N N . THR A 1 187 ? -7.141 -7.589 -13.588 1.00 86.31 187 THR A N 1
ATOM 1455 C CA . THR A 1 187 ? -6.501 -8.882 -13.850 1.00 86.31 187 THR A CA 1
ATOM 1456 C C . THR A 1 187 ? -4.971 -8.813 -13.815 1.00 86.31 187 THR A C 1
ATOM 1458 O O . THR A 1 187 ? -4.366 -7.811 -14.206 1.00 86.31 187 THR A O 1
ATOM 1461 N N . LYS A 1 188 ? -4.330 -9.922 -13.414 1.00 84.75 188 LYS A N 1
ATOM 1462 C CA . LYS A 1 188 ? -2.860 -10.079 -13.381 1.00 84.75 188 LYS A CA 1
ATOM 1463 C C . LYS A 1 188 ? -2.207 -9.751 -14.729 1.00 84.75 188 LYS A C 1
ATOM 1465 O O . LYS A 1 188 ? -1.320 -8.906 -14.806 1.00 84.75 188 LYS A O 1
ATOM 1470 N N . GLY A 1 189 ? -2.700 -10.351 -15.812 1.00 79.62 189 GLY A N 1
ATOM 1471 C CA . GLY A 1 189 ? -2.138 -10.139 -17.143 1.00 79.62 189 GLY A CA 1
ATOM 1472 C C . GLY A 1 189 ? -2.274 -8.696 -17.628 1.00 79.62 189 GLY A C 1
ATOM 1473 O O . GLY A 1 189 ? -1.377 -8.178 -18.296 1.00 79.62 189 GLY A O 1
ATOM 1474 N N . ARG A 1 190 ? -3.364 -8.004 -17.268 1.00 78.94 190 ARG A N 1
ATOM 1475 C CA . ARG A 1 190 ? -3.540 -6.603 -17.657 1.00 78.94 190 ARG A CA 1
ATOM 1476 C C . ARG A 1 190 ? -2.628 -5.682 -16.858 1.00 78.94 190 ARG A C 1
ATOM 1478 O O . ARG A 1 190 ? -2.028 -4.804 -17.469 1.00 78.94 190 ARG A O 1
ATOM 1485 N N . ILE A 1 191 ? -2.478 -5.886 -15.546 1.00 81.25 191 ILE A N 1
ATOM 1486 C CA . ILE A 1 191 ? -1.565 -5.060 -14.746 1.00 8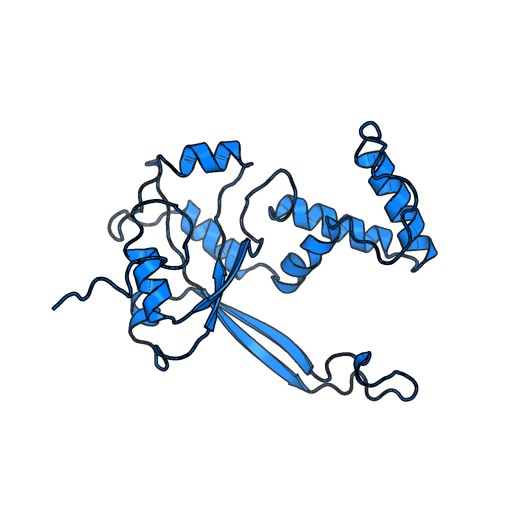1.25 191 ILE A CA 1
ATOM 1487 C C . ILE A 1 191 ? -0.104 -5.289 -15.147 1.00 81.25 191 ILE A C 1
ATOM 1489 O O . ILE A 1 191 ? 0.621 -4.315 -15.339 1.00 81.25 191 ILE A O 1
ATOM 1493 N N . ALA A 1 192 ? 0.301 -6.541 -15.390 1.00 80.25 192 ALA A N 1
ATOM 1494 C CA . ALA A 1 192 ? 1.640 -6.871 -15.876 1.00 80.25 192 ALA A CA 1
ATOM 1495 C C . ALA A 1 192 ? 1.938 -6.144 -17.193 1.00 80.25 192 ALA A C 1
ATOM 1497 O O . ALA A 1 192 ? 2.968 -5.488 -17.330 1.00 80.25 192 ALA A O 1
ATOM 1498 N N . ARG A 1 193 ? 0.989 -6.177 -18.137 1.00 78.12 193 ARG A N 1
ATOM 1499 C CA . ARG A 1 193 ? 1.112 -5.478 -19.417 1.00 78.12 193 ARG A CA 1
ATOM 1500 C C . ARG A 1 193 ? 1.141 -3.956 -19.265 1.00 78.12 193 ARG A C 1
ATOM 1502 O O . ARG A 1 193 ? 1.969 -3.317 -19.901 1.00 78.12 193 ARG A O 1
ATOM 1509 N N . LEU A 1 194 ? 0.265 -3.377 -18.442 1.00 77.94 194 LEU A N 1
ATOM 1510 C CA . LEU A 1 194 ? 0.195 -1.926 -18.226 1.00 77.94 194 LEU A CA 1
ATOM 1511 C C . LEU A 1 194 ? 1.487 -1.377 -17.617 1.00 77.94 194 LEU A C 1
ATOM 1513 O O . LEU A 1 194 ? 1.962 -0.336 -18.054 1.00 77.94 194 LEU A O 1
ATOM 1517 N N . VAL A 1 195 ? 2.059 -2.081 -16.641 1.00 77.50 195 VAL A N 1
ATOM 1518 C CA . VAL A 1 195 ? 3.324 -1.689 -16.008 1.00 77.50 195 VAL A CA 1
ATOM 1519 C C . VAL A 1 195 ? 4.509 -1.936 -16.943 1.00 77.50 195 VAL A C 1
ATOM 1521 O O . VAL A 1 195 ? 5.436 -1.133 -16.971 1.00 77.50 195 VAL A O 1
ATOM 1524 N N . TYR A 1 196 ? 4.481 -3.006 -17.742 1.00 71.50 196 TYR A N 1
ATOM 1525 C CA . TYR A 1 196 ? 5.565 -3.316 -18.675 1.00 71.50 196 TYR A CA 1
ATOM 1526 C C . TYR A 1 196 ? 5.631 -2.357 -19.867 1.00 71.50 196 TYR A C 1
ATOM 1528 O O . TYR A 1 196 ? 6.715 -1.914 -20.232 1.00 71.50 196 TYR A O 1
ATOM 1536 N N . GLU A 1 197 ? 4.482 -2.044 -20.473 1.00 71.06 197 GLU A N 1
ATOM 1537 C CA . GLU A 1 197 ? 4.380 -1.099 -21.593 1.00 71.06 197 GLU A CA 1
ATOM 1538 C C . GLU A 1 197 ? 4.537 0.364 -21.142 1.00 71.06 197 GLU A C 1
ATOM 1540 O O . GLU A 1 197 ? 4.630 1.265 -21.981 1.00 71.06 197 GLU A O 1
ATOM 1545 N N . ALA A 1 198 ? 4.541 0.624 -19.831 1.00 68.38 198 ALA A N 1
ATOM 1546 C CA . ALA A 1 198 ? 4.821 1.944 -19.301 1.00 68.38 198 ALA A CA 1
ATOM 1547 C C . ALA A 1 198 ? 6.321 2.237 -19.421 1.00 68.38 198 ALA A C 1
ATOM 1549 O O . ALA A 1 198 ? 7.143 1.676 -18.700 1.00 68.38 198 ALA A O 1
ATOM 1550 N N . ASN A 1 199 ? 6.656 3.165 -20.316 1.00 61.84 199 ASN A N 1
ATOM 1551 C CA . ASN A 1 199 ? 8.012 3.705 -20.459 1.00 61.84 199 ASN A CA 1
ATOM 1552 C C . ASN A 1 199 ? 8.256 4.929 -19.559 1.00 61.84 199 ASN A C 1
ATOM 1554 O O . ASN A 1 199 ? 9.384 5.394 -19.447 1.00 61.84 199 ASN A O 1
ATOM 1558 N N . ASN A 1 200 ? 7.194 5.445 -18.931 1.00 59.47 200 ASN A N 1
ATOM 1559 C CA . ASN A 1 200 ? 7.216 6.600 -18.041 1.00 59.47 200 ASN A CA 1
ATOM 1560 C C . ASN A 1 200 ? 6.473 6.238 -16.749 1.00 59.47 200 ASN A C 1
ATOM 1562 O O . ASN A 1 200 ? 5.541 5.436 -16.770 1.00 59.47 200 ASN A O 1
ATOM 1566 N N . THR A 1 201 ? 6.783 6.931 -15.657 1.00 58.03 201 THR A N 1
ATOM 1567 C CA . THR A 1 201 ? 6.145 6.793 -14.327 1.00 58.03 201 THR A CA 1
ATOM 1568 C C . THR A 1 201 ? 4.654 7.198 -14.254 1.00 58.03 201 THR A C 1
ATOM 1570 O O . THR A 1 201 ? 4.099 7.334 -13.164 1.00 58.03 201 THR A O 1
ATOM 1573 N N . LEU A 1 202 ? 3.991 7.433 -15.395 1.00 55.22 202 LEU A N 1
ATOM 1574 C CA . LEU A 1 202 ? 2.621 7.951 -15.454 1.00 55.22 202 LEU A CA 1
ATOM 1575 C C . LEU A 1 202 ? 1.618 6.993 -14.786 1.00 55.22 202 LEU A C 1
ATOM 1577 O O . LEU A 1 202 ? 1.768 5.774 -14.886 1.00 55.22 202 LEU A O 1
ATOM 1581 N N . PRO A 1 203 ? 0.566 7.533 -14.141 1.00 52.91 203 PRO A N 1
ATOM 1582 C CA . PRO A 1 203 ? -0.366 6.734 -13.366 1.00 52.91 203 PRO A CA 1
ATOM 1583 C C . PRO A 1 203 ? -1.057 5.706 -14.256 1.00 52.91 203 PRO A C 1
ATOM 1585 O O . PRO A 1 203 ? -1.498 6.009 -15.371 1.00 52.91 203 PRO A O 1
ATOM 1588 N N . ILE A 1 204 ? -1.185 4.495 -13.716 1.00 53.09 204 ILE A N 1
ATOM 1589 C CA . ILE A 1 204 ? -2.013 3.432 -14.273 1.00 53.09 204 ILE A CA 1
ATOM 1590 C C . ILE A 1 204 ? -3.444 3.974 -14.319 1.00 53.09 204 ILE A C 1
ATOM 1592 O O . ILE A 1 204 ? -4.155 4.010 -13.320 1.00 53.09 204 ILE A O 1
ATOM 1596 N N . SER A 1 205 ? -3.839 4.494 -15.477 1.00 46.34 205 SER A N 1
ATOM 1597 C CA . SER A 1 205 ? -5.168 5.050 -15.700 1.00 46.34 205 SER A CA 1
ATOM 1598 C C . SER A 1 205 ? -6.081 3.970 -16.261 1.00 46.34 205 SER A C 1
ATOM 1600 O O . SER A 1 205 ? -5.653 3.094 -17.018 1.00 46.34 205 SER A O 1
ATOM 1602 N N . ALA A 1 206 ? -7.363 4.032 -15.899 1.00 37.88 206 ALA A N 1
ATOM 1603 C CA . ALA A 1 206 ? -8.372 3.210 -16.547 1.00 37.88 206 ALA A CA 1
ATOM 1604 C C . ALA A 1 206 ? -8.325 3.478 -18.066 1.00 37.88 206 ALA A C 1
ATOM 1606 O O . ALA A 1 206 ? -8.313 4.644 -18.474 1.00 37.88 206 ALA A O 1
ATOM 1607 N N . PRO A 1 207 ? -8.291 2.444 -18.927 1.00 44.25 207 PRO A N 1
ATOM 1608 C CA . PRO A 1 207 ? -8.191 2.653 -20.362 1.00 44.25 207 PRO A CA 1
ATOM 1609 C C . PRO A 1 207 ? -9.499 3.262 -20.878 1.00 44.25 207 PRO A C 1
ATOM 1611 O O . PRO A 1 207 ? -10.444 2.541 -21.181 1.00 44.25 207 PRO A O 1
ATOM 1614 N N . LEU A 1 208 ? -9.558 4.587 -21.016 1.00 39.94 208 LEU A N 1
ATOM 1615 C CA . LEU A 1 208 ? -10.758 5.271 -21.510 1.00 39.94 208 LEU A CA 1
ATOM 1616 C C . LEU A 1 208 ? -10.927 5.218 -23.041 1.00 39.94 208 LEU A C 1
ATOM 1618 O O . LEU A 1 208 ? -11.895 5.764 -23.558 1.00 39.94 208 LEU A O 1
ATOM 1622 N N . SER A 1 209 ? -10.057 4.533 -23.797 1.00 42.03 209 SER A N 1
ATOM 1623 C CA . SER A 1 209 ? -10.219 4.458 -25.265 1.00 42.03 209 SER A CA 1
ATOM 1624 C C . SER A 1 209 ? -9.618 3.248 -26.000 1.00 42.03 209 SER A C 1
ATOM 1626 O O . SER A 1 209 ? -9.813 3.133 -27.208 1.00 42.03 209 SER A O 1
ATOM 1628 N N . ARG A 1 210 ? -8.959 2.282 -25.338 1.00 42.19 210 ARG A N 1
ATOM 1629 C CA . ARG A 1 210 ? -8.364 1.116 -26.045 1.00 42.19 210 ARG A CA 1
ATOM 1630 C C . ARG A 1 210 ? -9.270 -0.116 -26.202 1.00 42.19 210 ARG A C 1
ATOM 1632 O O . ARG A 1 210 ? -8.846 -1.086 -26.816 1.00 42.19 210 ARG A O 1
ATOM 1639 N N . LEU A 1 211 ? -10.518 -0.081 -25.726 1.00 39.59 211 LEU A N 1
ATOM 1640 C CA . LEU A 1 211 ? -11.499 -1.166 -25.933 1.00 39.59 211 LEU A CA 1
ATOM 1641 C C . LEU A 1 211 ? -12.490 -0.918 -27.091 1.00 39.59 211 LEU A C 1
ATOM 1643 O O . LEU A 1 211 ? -13.346 -1.758 -27.341 1.00 39.59 211 LEU A O 1
ATOM 1647 N N . GLY A 1 212 ? -12.371 0.205 -27.813 1.00 36.47 212 GLY A N 1
ATOM 1648 C CA . GLY A 1 212 ? -13.275 0.565 -28.920 1.00 36.47 212 GLY A CA 1
ATOM 1649 C C . GLY A 1 212 ? -12.626 0.693 -30.302 1.00 36.47 212 GLY A C 1
ATOM 1650 O O . GLY A 1 212 ? -13.339 0.875 -31.280 1.00 36.47 212 GLY A O 1
ATOM 1651 N N . ALA A 1 213 ? -11.298 0.587 -30.411 1.00 36.25 213 ALA A N 1
ATOM 1652 C CA . ALA A 1 213 ? -10.573 0.711 -31.679 1.00 36.25 213 ALA A CA 1
ATOM 1653 C C . ALA A 1 213 ? -10.122 -0.650 -32.239 1.00 36.25 213 ALA A C 1
ATOM 1655 O O . ALA A 1 213 ? -9.041 -0.772 -32.803 1.00 36.25 213 ALA A O 1
ATOM 1656 N N . MET A 1 214 ? -10.963 -1.677 -32.101 1.00 39.91 214 MET A N 1
ATOM 1657 C CA . MET A 1 214 ? -11.022 -2.735 -33.112 1.00 39.91 214 MET A CA 1
ATOM 1658 C C . MET A 1 214 ? -12.158 -2.386 -34.071 1.00 39.91 214 MET A C 1
ATOM 1660 O O . MET A 1 214 ? -13.238 -2.973 -34.053 1.00 39.91 214 MET A O 1
ATOM 1664 N N . SER A 1 215 ? -11.908 -1.355 -34.873 1.00 35.53 215 SER A N 1
ATOM 1665 C CA . SER A 1 215 ? -12.659 -1.119 -36.099 1.00 35.53 215 SER A CA 1
ATOM 1666 C C . SER A 1 215 ? -12.209 -2.163 -37.120 1.00 35.53 215 SER A C 1
ATOM 1668 O O . SER A 1 215 ? -11.011 -2.345 -37.311 1.00 35.53 215 SER A O 1
ATOM 1670 N N . ARG A 1 216 ? -13.206 -2.845 -37.684 1.00 35.91 216 ARG A N 1
ATOM 1671 C CA . ARG A 1 216 ? -13.196 -3.779 -38.824 1.00 35.91 216 ARG A CA 1
ATOM 1672 C C . ARG A 1 216 ? -12.034 -3.656 -39.805 1.00 35.91 216 ARG A C 1
ATOM 1674 O O . ARG A 1 216 ? -11.737 -2.515 -40.217 1.00 35.91 216 ARG A O 1
#

Secondary structure (DSSP, 8-state):
---EE---EEEEEEEEEE--TT--TTS-GGGSPPSEEEEEEEEEE-HHHHHHSTTTTS-EEEEE-----S-HHHHHHHHTTPEEPPTTS---HHHHHHHHHHHHS-HHHHHHHGGGG----SS---S-TT-TTS-HHHHHHHHHHHHHHHSTTHHHHHHHHHHHHHHTT-STT---TTS--EEEEE-HHHHHHHHHS--S-------SSTTS----

Foldseek 3Di:
DAFADEDWDKDKDKDWDAACFQVDPPDDPVPTPPSTDIDIAMDIDDLVCLQPPPPLVFKDKDFDADAQFWAPVSCVVSQVRHFHDDPPPDDDPVVVVVVVVQRPDDLVLQAVLLVLADPPDPDCPPDDPPCPDDDPVVVLVVVLVVLCVVPNPRSVVSVVSPVVNVVQQSDDITRHDDDRPDIDIDGSNVVSVQVVPDRGPDDPDDPPPPVPPPDD

Sequence (216 aa):
MEAGYHSNFFLVTFHLESTDAGAESGVPEHCRPLRQQVSWTMERVDQDWLLSEEGQGRPYVIATGNSINGGYEDYMRVAHTSERHNEGDGSCADNDSHVARFLAHDPDRLALSFFGHHRHYTFDSSGKEKQNDETVAVDNERVAGCMDRAFPGLAACWAASHGEADEVGTAGASLRMFAWQHCFAETKGRIARLVYEANNTLPISAPLSRLGAMSR

Organism: Beauveria bassiana (NCBI:txid176275)

Radius of gyration: 21.42 Å; Cα contacts (8 Å, |Δi|>4): 238; chains: 1; bounding box: 49×50×67 Å